Protein AF-A0A014MUA8-F1 (afdb_monomer_lite)

Secondary structure (DSSP, 8-state):
--PPPP-----TT-------HHHHHHHHHHHHHHTS---HHHHHHHHHH---THHHHHHHHHHHHHHT-HHHHHHHH--GGG--HHHHHHHHHHHHHHHHHHHHHHHHHHHHHHSTTTS--SS-TT------HHHHHHHHHHH-HHHHHHHHHHHS-TTTTTSS--SS----HHHHHHHHHHHHHHTT-TTS-HHHHHHHHHHHHTT--HHHHHHHHHTTSS--HHHHHHHHHHHHHHHHHHHHHHHTSTT---PPP-EEEEE--SS--TT-PPEEEEE---

pLDDT: mean 70.76, std 14.36, range [40.41, 93.25]

Radius of gyration: 33.87 Å; chains: 1; bounding box: 63×82×108 Å

Organism: NCBI:txid568076

Foldseek 3Di:
DDDDDDDDDPDPPDPPDDDDPVRVVVVVVCCCVPVVVHDPVNVVVCLVPDPDPVSVVVVVVVCCCCPVPPVNCCVVPHHPVPDDVVNVVVVVVVVVVVVVLVVLQVQLLVVLLVDPPQFADPPCLVDLDPDPLVVNLVVSCVRRVSVNVVVVVVQDDPVPVPDPPPPPDDPPSVVVVQVSLLSLVVVVPPGRARQQLSVLLVCVVVVNDQVVNCVCVVVSRHPHNVSNVVSVVSNVVVVVVVVVVVVPDPPDDDWDAWDWDWDDDPDDDPPDDIDIDTDGGD

Structure (mmCIF, N/CA/C/O backbone):
data_AF-A0A014MUA8-F1
#
_entry.id   AF-A0A014MUA8-F1
#
loop_
_atom_site.group_PDB
_atom_site.id
_atom_site.type_symbol
_atom_site.label_atom_id
_atom_site.label_alt_id
_atom_site.label_comp_id
_atom_site.label_asym_id
_atom_site.label_entity_id
_atom_site.label_seq_id
_atom_site.pdbx_PDB_ins_code
_atom_site.Cartn_x
_atom_site.Cartn_y
_atom_site.Cartn_z
_atom_site.occupancy
_atom_site.B_iso_or_equiv
_atom_site.auth_seq_id
_atom_site.auth_comp_id
_atom_site.auth_asym_id
_atom_site.auth_atom_id
_atom_site.pdbx_PDB_model_num
ATOM 1 N N . MET A 1 1 ? -29.552 63.618 20.384 1.00 41.53 1 MET A N 1
ATOM 2 C CA . MET A 1 1 ? -28.188 63.125 20.653 1.00 41.53 1 MET A CA 1
ATOM 3 C C . MET A 1 1 ? -28.063 62.959 22.156 1.00 41.53 1 MET A C 1
ATOM 5 O O . MET A 1 1 ? -27.977 63.964 22.844 1.00 41.53 1 MET A O 1
ATOM 9 N N . SER A 1 2 ? -28.146 61.723 22.646 1.00 40.41 2 SER A N 1
ATOM 10 C CA . SER A 1 2 ? -27.920 61.383 24.055 1.00 40.41 2 SER A CA 1
ATOM 11 C C . SER A 1 2 ? -26.807 60.348 24.099 1.00 40.41 2 SER A C 1
ATOM 13 O O . SER A 1 2 ? -26.886 59.333 23.409 1.00 40.41 2 SER A O 1
ATOM 15 N N . SER A 1 3 ? -25.749 60.667 24.834 1.00 41.03 3 SER A N 1
ATOM 16 C CA . SER A 1 3 ? -24.549 59.847 24.982 1.00 41.03 3 SER A CA 1
ATOM 17 C C . SER A 1 3 ? -24.860 58.511 25.677 1.00 41.03 3 SER A C 1
ATOM 19 O O . SER A 1 3 ? -25.731 58.484 26.549 1.00 41.03 3 SER A O 1
ATOM 21 N N . PRO A 1 4 ? -24.157 57.412 25.344 1.00 42.91 4 PRO A N 1
ATOM 22 C CA . PRO A 1 4 ? -24.234 56.167 26.107 1.00 42.91 4 PRO A CA 1
ATOM 23 C C . PRO A 1 4 ? -23.644 56.355 27.518 1.00 42.91 4 PRO A C 1
ATOM 25 O O . PRO A 1 4 ? -22.740 57.181 27.681 1.00 42.91 4 PRO A O 1
ATOM 28 N N . PRO A 1 5 ? -24.112 55.602 28.531 1.00 44.00 5 PRO A N 1
ATOM 29 C CA . PRO A 1 5 ? -23.546 55.664 29.873 1.00 44.00 5 PRO A CA 1
ATOM 30 C C . PRO A 1 5 ? -22.100 55.153 29.871 1.00 44.00 5 PRO A C 1
ATOM 32 O O . PRO A 1 5 ? -21.744 54.236 29.128 1.00 44.00 5 PRO A O 1
ATOM 35 N N . ALA A 1 6 ? -21.266 55.795 30.689 1.00 42.88 6 ALA A N 1
ATOM 36 C CA . ALA A 1 6 ? -19.864 55.454 30.869 1.00 42.88 6 ALA A CA 1
ATOM 37 C C . ALA A 1 6 ? -19.717 54.009 31.371 1.00 42.88 6 ALA A C 1
ATOM 39 O O . ALA A 1 6 ? -20.454 53.573 32.251 1.00 42.88 6 ALA A O 1
ATOM 40 N N . PHE A 1 7 ? -18.755 53.278 30.807 1.00 44.38 7 PHE A N 1
ATOM 41 C CA . PHE A 1 7 ? -18.303 52.011 31.367 1.00 44.38 7 PHE A CA 1
ATOM 42 C C . PHE A 1 7 ? -17.678 52.283 32.739 1.00 44.38 7 PHE A C 1
ATOM 44 O O . PHE A 1 7 ? -16.655 52.967 32.824 1.00 44.38 7 PHE A O 1
ATOM 51 N N . ASP A 1 8 ? -18.287 51.746 33.794 1.00 43.19 8 ASP A N 1
ATOM 52 C CA . ASP A 1 8 ? -17.668 51.656 35.113 1.00 43.19 8 ASP A CA 1
ATOM 53 C C . ASP A 1 8 ? -16.371 50.847 34.987 1.00 43.19 8 ASP A C 1
ATOM 55 O O . ASP A 1 8 ? -16.381 49.664 34.637 1.00 43.19 8 ASP A O 1
ATOM 59 N N . ASN A 1 9 ? -15.234 51.497 35.239 1.00 41.47 9 ASN A N 1
ATOM 60 C CA . ASN A 1 9 ? -13.949 50.822 35.375 1.00 41.47 9 ASN A CA 1
ATOM 61 C C . ASN A 1 9 ? -13.980 49.994 36.670 1.00 41.47 9 ASN A C 1
ATOM 63 O O . ASN A 1 9 ? -14.110 50.588 37.741 1.00 41.47 9 ASN A O 1
ATOM 67 N N . PRO A 1 10 ? -13.839 48.656 36.628 1.00 47.19 10 PRO A N 1
ATOM 68 C CA . PRO A 1 10 ? -13.757 47.880 37.854 1.00 47.19 10 PRO A CA 1
ATOM 69 C C . PRO A 1 10 ? -12.424 48.158 38.560 1.00 47.19 10 PRO A C 1
ATOM 71 O O . PRO A 1 10 ? -11.352 48.043 37.962 1.00 47.19 10 PRO A O 1
ATOM 74 N N . ASP A 1 11 ? -12.520 48.508 39.843 1.00 40.78 11 ASP A N 1
ATOM 75 C CA . ASP A 1 11 ? -11.417 48.703 40.784 1.00 40.78 11 ASP A CA 1
ATOM 76 C C . ASP A 1 11 ? -10.337 47.614 40.653 1.00 40.78 11 ASP A C 1
ATOM 78 O O . ASP A 1 11 ? -10.530 46.445 40.995 1.00 40.78 11 ASP A O 1
ATOM 82 N N . THR A 1 12 ? -9.148 48.004 40.197 1.00 47.25 12 THR A N 1
ATOM 83 C CA . THR A 1 12 ? -7.983 47.123 40.004 1.00 47.25 12 THR A CA 1
ATOM 84 C C . THR A 1 12 ? -7.211 46.808 41.297 1.00 47.25 12 THR A C 1
ATOM 86 O O . THR A 1 12 ? -6.044 46.422 41.239 1.00 47.25 12 THR A O 1
ATOM 89 N N . SER A 1 13 ? -7.812 46.971 42.479 1.00 46.81 13 SER A N 1
ATOM 90 C CA . SER A 1 13 ? -7.093 46.907 43.765 1.00 46.81 13 SER A CA 1
ATOM 91 C C . SER A 1 13 ? -7.208 45.582 44.533 1.00 46.81 13 SER A C 1
ATOM 93 O O . SER A 1 13 ? -6.581 45.438 45.581 1.00 46.81 13 SER A O 1
ATOM 95 N N . VAL A 1 14 ? -7.894 44.562 44.004 1.00 47.12 14 VAL A N 1
ATOM 96 C CA . VAL A 1 14 ? -7.912 43.220 44.614 1.00 47.12 14 VAL A CA 1
ATOM 97 C C . VAL A 1 14 ? -7.218 42.226 43.686 1.00 47.12 14 VAL A C 1
ATOM 99 O O . VAL A 1 14 ? -7.777 41.802 42.676 1.00 47.12 14 VAL A O 1
ATOM 102 N N . ARG A 1 15 ? -5.985 41.819 44.025 1.00 44.09 15 ARG A N 1
ATOM 103 C CA . ARG A 1 15 ? -5.358 40.633 43.416 1.00 44.09 15 ARG A CA 1
ATOM 104 C C . ARG A 1 15 ? -6.232 39.423 43.749 1.00 44.09 15 ARG A C 1
ATOM 106 O O . ARG A 1 15 ? -6.128 38.869 44.839 1.00 44.09 15 ARG A O 1
ATOM 113 N N . GLN A 1 16 ? -7.104 39.041 42.817 1.00 60.09 16 GLN A N 1
ATOM 114 C CA . GLN A 1 16 ? -7.860 37.795 42.902 1.00 60.09 16 GLN A CA 1
ATOM 115 C C . GLN A 1 16 ? -6.863 36.639 43.039 1.00 60.09 16 GLN A C 1
ATOM 117 O O . GLN A 1 16 ? -5.866 36.578 42.312 1.00 60.09 16 GLN A O 1
ATOM 122 N N . SER A 1 17 ? -7.110 35.743 43.995 1.00 61.66 17 SER A N 1
ATOM 123 C CA . SER A 1 17 ? -6.357 34.498 44.123 1.00 61.66 17 SER A CA 1
ATOM 124 C C . SER A 1 17 ? -6.392 33.740 42.794 1.00 61.66 17 SER A C 1
ATOM 126 O O . SER A 1 17 ? -7.354 33.826 42.026 1.00 61.66 17 SER A O 1
ATOM 128 N N . ALA A 1 18 ? -5.306 33.032 42.477 1.00 68.38 18 ALA A N 1
ATOM 129 C CA . ALA A 1 18 ? -5.232 32.260 41.246 1.00 68.38 18 ALA A CA 1
ATOM 130 C C . ALA A 1 18 ? -6.390 31.252 41.215 1.00 68.38 18 ALA A C 1
ATOM 132 O O . ALA A 1 18 ? -6.432 30.344 42.041 1.00 68.38 18 ALA A O 1
ATOM 133 N N . ARG A 1 19 ? -7.316 31.434 40.263 1.00 73.75 19 ARG A N 1
ATOM 134 C CA . ARG A 1 19 ? -8.499 30.576 40.109 1.00 73.75 19 ARG A CA 1
ATOM 135 C C . ARG A 1 19 ? -8.104 29.108 40.049 1.00 73.75 19 ARG A C 1
ATOM 137 O O . ARG A 1 19 ? -7.111 28.759 39.379 1.00 73.75 19 ARG A O 1
ATOM 144 N N . SER A 1 20 ? -8.891 28.268 40.712 1.00 79.81 20 SER A N 1
ATOM 145 C CA . SER A 1 20 ? -8.699 26.820 40.680 1.00 79.81 20 SER A CA 1
ATOM 146 C C . SER A 1 20 ? -8.880 26.289 39.249 1.00 79.81 20 SER A C 1
ATOM 148 O O . SER A 1 20 ? -9.410 26.973 38.366 1.00 79.81 20 SER A O 1
ATOM 150 N N . ASN A 1 21 ? -8.379 25.085 38.970 1.00 72.94 21 ASN A N 1
ATOM 151 C CA . ASN A 1 21 ? -8.553 24.489 37.642 1.00 72.94 21 ASN A CA 1
ATOM 152 C C . ASN A 1 21 ? -10.033 24.242 37.319 1.00 72.94 21 ASN A C 1
ATOM 154 O O . ASN A 1 21 ? -10.420 24.396 36.163 1.00 72.94 21 ASN A O 1
ATOM 158 N N . ASP A 1 22 ? -10.847 23.957 38.334 1.00 75.12 22 ASP A N 1
ATOM 159 C CA . ASP A 1 22 ? -12.282 23.715 38.187 1.00 75.12 22 ASP A CA 1
ATOM 160 C C . ASP A 1 22 ? -13.028 25.015 37.862 1.00 75.12 22 ASP A C 1
ATOM 162 O O . ASP A 1 22 ? -13.792 25.066 36.901 1.00 75.12 22 ASP A O 1
ATOM 166 N N . GLU A 1 23 ? -12.696 26.115 38.547 1.00 77.69 23 GLU A N 1
ATOM 167 C CA . GLU A 1 23 ? -13.250 27.449 38.260 1.00 77.69 23 GLU A CA 1
ATOM 168 C C . GLU A 1 23 ? -12.884 27.940 36.853 1.00 77.69 23 GLU A C 1
ATOM 170 O O . GLU A 1 23 ? -13.683 28.576 36.163 1.00 77.69 23 GLU A O 1
ATOM 175 N N . LYS A 1 24 ? -11.661 27.646 36.393 1.00 77.62 24 LYS A N 1
ATOM 176 C CA . LYS A 1 24 ? -11.236 27.953 35.019 1.00 77.62 24 LYS A CA 1
ATOM 177 C C . LYS A 1 24 ? -12.022 27.141 33.995 1.00 77.62 24 LYS A C 1
ATOM 179 O O . LYS A 1 24 ? -12.333 27.664 32.924 1.00 77.62 24 LYS A O 1
ATOM 184 N N . LEU A 1 25 ? -12.312 25.879 34.305 1.00 76.62 25 LEU A N 1
ATOM 185 C CA . LEU A 1 25 ? -13.028 24.979 33.412 1.00 76.62 25 LEU A CA 1
ATOM 186 C C . LEU A 1 25 ? -14.505 25.365 33.311 1.00 76.62 25 LEU A C 1
ATOM 188 O O . LEU A 1 25 ? -15.022 25.444 32.199 1.00 76.62 25 LEU A O 1
ATOM 192 N N . GLU A 1 26 ? -15.152 25.706 34.426 1.00 79.69 26 GLU A N 1
ATOM 193 C CA . GLU A 1 26 ? -16.512 26.256 34.422 1.00 79.69 26 GLU A CA 1
ATOM 194 C C . GLU A 1 26 ? -16.599 27.553 33.620 1.00 79.69 26 GLU A C 1
ATOM 196 O O . GLU A 1 26 ? -17.493 27.700 32.787 1.00 79.69 26 GLU A O 1
ATOM 201 N N . LEU A 1 27 ? -15.638 28.466 33.797 1.00 79.50 27 LEU A N 1
ATOM 202 C CA . LEU A 1 27 ? -15.607 29.713 33.037 1.00 79.50 27 LEU A CA 1
ATOM 203 C C . LEU A 1 27 ? -15.438 29.453 31.533 1.00 79.50 27 LEU A C 1
ATOM 205 O O . LEU A 1 27 ? -16.108 30.083 30.719 1.00 79.50 27 LEU A O 1
ATOM 209 N N . ALA A 1 28 ? -14.574 28.505 31.157 1.00 74.62 28 ALA A N 1
ATOM 210 C CA . ALA A 1 28 ? -14.374 28.118 29.764 1.00 74.62 28 ALA A CA 1
ATOM 211 C C . ALA A 1 28 ? -15.629 27.465 29.166 1.00 74.62 28 ALA A C 1
ATOM 213 O O . ALA A 1 28 ? -15.988 27.761 28.029 1.00 74.62 28 ALA A O 1
ATOM 214 N N . VAL A 1 29 ? -16.316 26.604 29.922 1.00 73.62 29 VAL A N 1
ATOM 215 C CA . VAL A 1 29 ? -17.577 25.974 29.499 1.00 73.62 29 VAL A CA 1
ATOM 216 C C . VAL A 1 29 ? -18.688 27.010 29.354 1.00 73.62 29 VAL A C 1
ATOM 218 O O . VAL A 1 29 ? -19.430 26.960 28.371 1.00 73.62 29 VAL A O 1
ATOM 221 N N . LYS A 1 30 ? -18.769 27.971 30.279 1.00 79.06 30 LYS A N 1
ATOM 222 C CA . LYS A 1 30 ? -19.711 29.090 30.213 1.00 79.06 30 LYS A CA 1
ATOM 223 C C . LYS A 1 30 ? -19.465 29.941 28.966 1.00 79.06 30 LYS A C 1
ATOM 225 O O . LYS A 1 30 ? -20.384 30.135 28.181 1.00 79.06 30 LYS A O 1
ATOM 230 N N . TYR A 1 31 ? -18.214 30.326 28.718 1.00 77.31 31 TYR A N 1
ATOM 231 C CA . TYR A 1 31 ? -17.823 31.104 27.538 1.00 77.31 31 TYR A CA 1
ATOM 232 C C . TYR A 1 31 ? -18.092 30.352 26.223 1.00 77.31 31 TYR A C 1
ATOM 234 O O . TYR A 1 31 ? -18.580 30.921 25.249 1.00 77.31 31 TYR A O 1
ATOM 242 N N . MET A 1 32 ? -17.824 29.040 26.195 1.00 71.50 32 MET A N 1
ATOM 243 C CA . MET A 1 32 ? -18.127 28.200 25.032 1.00 71.50 32 MET A CA 1
ATOM 244 C C . MET A 1 32 ? -19.631 28.139 24.740 1.00 71.50 32 MET A C 1
ATOM 246 O O . MET A 1 32 ? -20.008 28.205 23.573 1.00 71.50 32 MET A O 1
ATOM 250 N N . ARG A 1 33 ? -20.487 28.034 25.764 1.00 71.75 33 ARG A N 1
ATOM 251 C CA . ARG A 1 33 ? -21.945 27.924 25.580 1.00 71.75 33 ARG A CA 1
ATOM 252 C C . ARG A 1 33 ? -22.637 29.255 25.311 1.00 71.75 33 ARG A C 1
ATOM 254 O O . ARG A 1 33 ? -23.501 29.292 24.443 1.00 71.75 33 ARG A O 1
ATOM 261 N N . GLU A 1 34 ? -22.306 30.291 26.074 1.00 75.62 34 GLU A N 1
ATOM 262 C CA . GLU A 1 34 ? -23.050 31.557 26.083 1.00 75.62 34 GLU A CA 1
ATOM 263 C C . GLU A 1 34 ? -22.539 32.537 25.021 1.00 75.62 34 GLU A C 1
ATOM 265 O O . GLU A 1 34 ? -23.343 33.105 24.288 1.00 75.62 34 GLU A O 1
ATOM 270 N N . ASP A 1 35 ? -21.217 32.684 24.882 1.00 69.69 35 ASP A N 1
ATOM 271 C CA . ASP A 1 35 ? -20.633 33.710 24.005 1.00 69.69 35 ASP A CA 1
ATOM 272 C C . ASP A 1 35 ? -20.307 33.181 22.602 1.00 69.69 35 ASP A C 1
ATOM 274 O O . ASP A 1 35 ? -20.424 33.902 21.610 1.00 69.69 35 ASP A O 1
ATOM 278 N N . LEU A 1 36 ? -19.898 31.912 22.495 1.00 68.44 36 LEU A N 1
ATOM 279 C CA . LEU A 1 36 ? -19.457 31.310 21.229 1.00 68.44 36 LEU A CA 1
ATOM 280 C C . LEU A 1 36 ? -20.489 30.376 20.585 1.00 68.44 36 LEU A C 1
ATOM 282 O O . LEU A 1 36 ? -20.241 29.898 19.477 1.00 68.44 36 LEU A O 1
ATOM 286 N N . TYR A 1 37 ? -21.610 30.087 21.262 1.00 72.75 37 TYR A N 1
ATOM 287 C CA . TYR A 1 37 ? -22.607 29.082 20.847 1.00 72.75 37 TYR A CA 1
ATOM 288 C C . TYR A 1 37 ? -21.966 27.758 20.390 1.00 72.75 37 TYR A C 1
ATOM 290 O O . TYR A 1 37 ? -22.431 27.083 19.471 1.00 72.75 37 TYR A O 1
ATOM 298 N N . PHE A 1 38 ? -20.848 27.401 21.015 1.00 67.38 38 PHE A N 1
ATOM 299 C CA . PHE A 1 38 ? -19.982 26.319 20.592 1.00 67.38 38 PHE A CA 1
ATOM 300 C C . PHE A 1 38 ? -20.385 25.041 21.322 1.00 67.38 38 PHE A C 1
ATOM 302 O O . PHE A 1 38 ? -20.226 24.919 22.542 1.00 67.38 38 PHE A O 1
ATOM 309 N N . SER A 1 39 ? -20.947 24.080 20.586 1.00 72.44 39 SER A N 1
ATOM 310 C CA . SER A 1 39 ? -21.444 22.849 21.196 1.00 72.44 39 SER A CA 1
ATOM 311 C C . SER A 1 39 ? -20.303 21.909 21.601 1.00 72.44 39 SER A C 1
ATOM 313 O O . SER A 1 39 ? -19.198 21.940 21.056 1.00 72.44 39 SER A O 1
ATOM 315 N N . ILE A 1 40 ? -20.588 20.988 22.527 1.00 68.25 40 ILE A N 1
ATOM 316 C CA . ILE A 1 40 ? -19.661 19.897 22.874 1.00 68.25 40 ILE A CA 1
ATOM 317 C C . ILE A 1 40 ? -19.347 19.043 21.630 1.00 68.25 40 ILE A C 1
ATOM 319 O O . ILE A 1 40 ? -18.220 18.579 21.464 1.00 68.25 40 ILE A O 1
ATOM 323 N N . GLY A 1 41 ? -20.315 18.877 20.722 1.00 65.12 41 GLY A N 1
ATOM 324 C CA . GLY A 1 41 ? -20.112 18.189 19.447 1.00 65.12 41 GLY A CA 1
ATOM 325 C C . GLY A 1 41 ? -19.121 18.919 18.538 1.00 65.12 41 GLY A C 1
ATOM 326 O O . GLY A 1 41 ? -18.243 18.283 17.951 1.00 65.12 41 GLY A O 1
ATOM 327 N N . ASP A 1 42 ? -19.195 20.248 18.483 1.00 69.06 42 ASP A N 1
ATOM 328 C CA . ASP A 1 42 ? -18.256 21.080 17.725 1.00 69.06 42 ASP A CA 1
ATOM 329 C C . ASP A 1 42 ? -16.868 21.086 18.363 1.00 69.06 42 ASP A C 1
ATOM 331 O O . ASP A 1 42 ? -15.864 21.043 17.650 1.00 69.06 42 ASP A O 1
ATOM 335 N N . PHE A 1 43 ? -16.791 21.014 19.694 1.00 69.31 43 PHE A N 1
ATOM 336 C CA . PHE A 1 43 ? -15.534 20.819 20.411 1.00 69.31 43 PHE A CA 1
ATOM 337 C C . PHE A 1 43 ? -14.880 19.480 20.071 1.00 69.31 43 PHE A C 1
ATOM 339 O O . PHE A 1 43 ? -13.700 19.446 19.722 1.00 69.31 43 PHE A O 1
ATOM 346 N N . ILE A 1 44 ? -15.633 18.378 20.097 1.00 66.94 44 ILE A N 1
ATOM 347 C CA . ILE A 1 44 ? -15.116 17.049 19.733 1.00 66.94 44 ILE A CA 1
ATOM 348 C C . ILE A 1 44 ? -14.706 17.019 18.254 1.00 66.94 44 ILE A C 1
ATOM 350 O O . ILE A 1 44 ? -13.655 16.467 17.904 1.00 66.94 44 ILE A O 1
ATOM 354 N N . ARG A 1 45 ? -15.483 17.659 17.374 1.00 68.06 45 ARG A N 1
ATOM 355 C CA . ARG A 1 45 ? -15.157 17.800 15.948 1.00 68.06 45 ARG A CA 1
ATOM 356 C C . ARG A 1 45 ? -13.881 18.619 15.744 1.00 68.06 45 ARG A C 1
ATOM 358 O O . ARG A 1 45 ? -13.014 18.215 14.972 1.00 68.06 45 ARG A O 1
ATOM 365 N N . ALA A 1 46 ? -13.710 19.725 16.459 1.00 68.00 46 ALA A N 1
ATOM 366 C CA . ALA A 1 46 ? -12.502 20.544 16.400 1.00 68.00 46 ALA A CA 1
ATOM 367 C C . ALA A 1 46 ? -11.283 19.800 16.973 1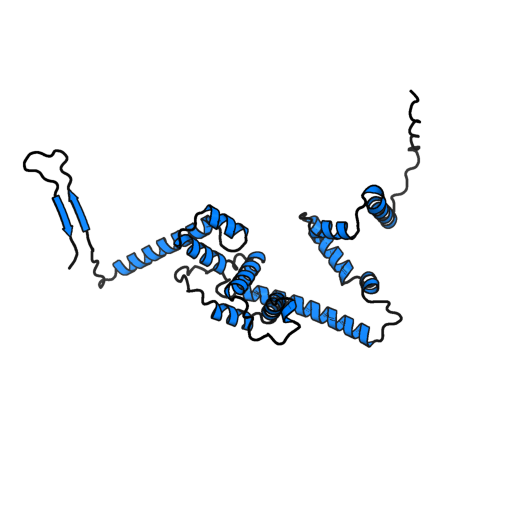.00 68.00 46 ALA A C 1
ATOM 369 O O . ALA A 1 46 ? -10.205 19.815 16.377 1.00 68.00 46 ALA A O 1
ATOM 370 N N . LEU A 1 47 ? -11.452 19.074 18.082 1.00 67.00 47 LEU A N 1
ATOM 371 C CA . LEU A 1 47 ? -10.396 18.270 18.701 1.00 67.00 47 LEU A CA 1
ATOM 372 C C . LEU A 1 47 ? -9.910 17.159 17.757 1.00 67.00 47 LEU A C 1
ATOM 374 O O . LEU A 1 47 ? -8.702 16.955 17.612 1.00 67.00 47 LEU A O 1
ATOM 378 N N . SER A 1 48 ? -10.841 16.470 17.092 1.00 59.94 48 SER A N 1
ATOM 379 C CA . SER A 1 48 ? -10.547 15.361 16.174 1.00 59.94 48 SER A CA 1
ATOM 380 C C . SER A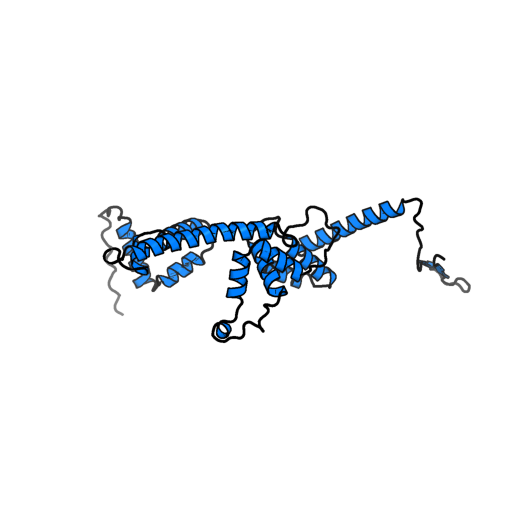 1 48 ? -9.960 15.815 14.834 1.00 59.94 48 SER A C 1
ATOM 382 O O . SER A 1 48 ? -9.121 15.108 14.274 1.00 59.94 48 SER A O 1
ATOM 384 N N . THR A 1 49 ? -10.328 17.003 14.346 1.00 66.44 49 THR A N 1
ATOM 385 C CA . THR A 1 49 ? -9.842 17.556 13.065 1.00 66.44 49 THR A CA 1
ATOM 386 C C . THR A 1 49 ? -8.595 18.440 13.192 1.00 66.44 49 THR A C 1
ATOM 388 O O . THR A 1 49 ? -7.928 18.714 12.189 1.00 66.44 49 THR A O 1
ATOM 391 N N . SER A 1 50 ? -8.223 18.858 14.408 1.00 63.88 50 SER A N 1
ATOM 392 C CA . SER A 1 50 ? -7.048 19.710 14.631 1.00 63.88 50 SER A CA 1
ATOM 393 C C . SER A 1 50 ? -5.719 18.989 14.335 1.00 63.88 50 SER A C 1
ATOM 395 O O . SER A 1 50 ? -5.429 17.901 14.834 1.00 63.88 50 SER A O 1
ATOM 397 N N . LYS A 1 51 ? -4.865 19.618 13.515 1.00 57.00 51 LYS A N 1
ATOM 398 C CA . LYS A 1 51 ? -3.597 19.038 13.017 1.00 57.00 51 LYS A CA 1
ATOM 399 C C . LYS A 1 51 ? -2.357 19.347 13.875 1.00 57.00 51 LYS A C 1
ATOM 401 O O . LYS A 1 51 ? -1.251 18.965 13.510 1.00 57.00 51 LYS A O 1
ATOM 406 N N . CYS A 1 52 ? -2.496 20.046 15.003 1.00 55.91 52 CYS A N 1
ATOM 407 C CA . CYS A 1 52 ? -1.347 20.505 15.800 1.00 55.91 52 CYS A CA 1
ATOM 408 C C . CYS A 1 52 ? -0.708 19.359 16.617 1.00 55.91 52 CYS A C 1
ATOM 410 O O . CYS A 1 52 ? -1.429 18.545 17.178 1.00 55.91 52 CYS A O 1
ATOM 412 N N . ALA A 1 53 ? 0.620 19.298 16.774 1.00 53.91 53 ALA A N 1
ATOM 413 C CA . ALA A 1 53 ? 1.307 18.223 17.516 1.00 53.91 53 ALA A CA 1
ATOM 414 C C . ALA A 1 53 ? 0.855 18.089 18.992 1.00 53.91 53 ALA A C 1
ATOM 416 O O . ALA A 1 53 ? 0.727 16.983 19.517 1.00 53.91 53 ALA A O 1
ATOM 417 N N . ALA A 1 54 ? 0.497 19.204 19.642 1.00 58.03 54 ALA A N 1
ATOM 418 C CA . ALA A 1 54 ? -0.069 19.213 20.995 1.00 58.03 54 ALA A CA 1
ATOM 419 C C . ALA A 1 54 ? -1.500 18.631 21.075 1.00 58.03 54 ALA A C 1
ATOM 421 O O . ALA A 1 54 ? -1.989 18.354 22.172 1.00 58.03 54 ALA A O 1
ATOM 422 N N . SER A 1 55 ? -2.170 18.428 19.933 1.00 59.12 55 SER A N 1
ATOM 423 C CA . SER A 1 55 ? -3.464 17.736 19.846 1.00 59.12 55 SER A CA 1
ATOM 424 C C . SER A 1 55 ? -3.328 16.224 20.005 1.00 59.12 55 SER A C 1
ATOM 426 O O . SER A 1 55 ? -4.299 15.583 20.377 1.00 59.12 55 SER A O 1
ATOM 428 N N . GLY A 1 56 ? -2.154 15.633 19.745 1.00 62.00 56 GLY A N 1
ATOM 429 C CA . GLY A 1 56 ? -1.956 14.183 19.857 1.00 62.00 56 GLY A CA 1
ATOM 430 C C . GLY A 1 56 ? -2.063 13.708 21.305 1.00 62.00 56 GLY A C 1
ATOM 431 O O . GLY A 1 56 ? -2.841 12.808 21.606 1.00 62.00 56 GLY A O 1
ATOM 432 N N . LYS A 1 57 ? -1.366 14.396 22.221 1.00 66.25 57 LYS A N 1
ATOM 433 C CA . LYS A 1 57 ? -1.477 14.150 23.669 1.00 66.25 57 LYS A CA 1
ATOM 434 C C . LYS A 1 57 ? -2.888 14.426 24.188 1.00 66.25 57 LYS A C 1
ATOM 436 O O . LYS A 1 57 ? -3.392 13.653 24.988 1.00 66.25 57 LYS A O 1
ATOM 441 N N . ARG A 1 58 ? -3.546 15.484 23.698 1.00 65.44 58 ARG A N 1
ATOM 442 C CA . ARG A 1 58 ? -4.929 15.825 24.074 1.00 65.44 58 ARG A CA 1
ATOM 443 C C . ARG A 1 58 ? -5.956 14.820 23.547 1.00 65.44 58 ARG A C 1
ATOM 445 O O . ARG A 1 58 ? -6.879 14.487 24.272 1.00 65.44 58 ARG A O 1
ATOM 452 N N . ARG A 1 59 ? -5.777 14.290 22.334 1.00 66.38 59 ARG A N 1
ATOM 453 C CA . ARG A 1 59 ? -6.607 13.213 21.771 1.00 66.38 59 ARG A CA 1
ATOM 454 C C . ARG A 1 59 ? -6.415 11.898 22.517 1.00 66.38 59 ARG A C 1
ATOM 456 O O . ARG A 1 59 ? -7.401 11.223 22.764 1.00 66.38 59 ARG A O 1
ATOM 463 N N . ALA A 1 60 ? -5.183 11.567 22.903 1.00 66.38 60 ALA A N 1
ATOM 464 C CA . ALA A 1 60 ? -4.903 10.398 23.733 1.00 66.38 60 ALA A CA 1
ATOM 465 C C . ALA A 1 60 ? -5.489 10.554 25.146 1.00 66.38 60 ALA A C 1
ATOM 467 O O . ALA A 1 60 ? -6.163 9.657 25.628 1.00 66.38 60 ALA A O 1
ATOM 468 N N . ALA A 1 61 ? -5.319 11.718 25.778 1.00 68.75 61 ALA A N 1
ATOM 469 C CA . ALA A 1 61 ? -5.928 12.007 27.075 1.00 68.75 61 ALA A CA 1
ATOM 470 C C . ALA A 1 61 ? -7.462 11.971 27.005 1.00 68.75 61 ALA A C 1
ATOM 472 O O . ALA A 1 61 ? -8.095 11.409 27.888 1.00 68.75 61 ALA A O 1
ATOM 473 N N . PHE A 1 62 ? -8.058 12.505 25.933 1.00 67.75 62 PHE A N 1
ATOM 474 C CA . PHE A 1 62 ? -9.498 12.422 25.702 1.00 67.75 62 PHE A CA 1
ATOM 475 C C . PHE A 1 62 ? -9.958 10.990 25.424 1.00 67.75 62 PHE A C 1
ATOM 477 O O . PHE A 1 62 ? -10.985 10.599 25.953 1.00 67.75 62 PHE A O 1
ATOM 484 N N . SER A 1 63 ? -9.229 10.187 24.637 1.00 65.25 63 SER A N 1
ATOM 485 C CA . SER A 1 63 ? -9.615 8.786 24.423 1.00 65.25 63 SER A CA 1
ATOM 486 C C . SER A 1 63 ? -9.514 7.986 25.712 1.00 65.25 63 SER A C 1
ATOM 488 O O . SER A 1 63 ? -10.411 7.210 26.005 1.00 65.25 63 SER A O 1
ATOM 490 N N . ASN A 1 64 ? -8.468 8.209 26.505 1.00 66.94 64 ASN A N 1
ATOM 491 C CA . ASN A 1 64 ? -8.328 7.554 27.798 1.00 66.94 64 ASN A CA 1
ATOM 492 C C . ASN A 1 64 ? -9.447 8.009 28.744 1.00 66.94 64 ASN A C 1
ATOM 494 O O . ASN A 1 64 ? -10.103 7.183 29.356 1.00 66.94 64 ASN A O 1
ATOM 498 N N . ALA A 1 65 ? -9.780 9.299 28.788 1.00 67.12 65 ALA A N 1
ATOM 499 C CA . ALA A 1 65 ? -10.915 9.767 29.580 1.00 67.12 65 ALA A CA 1
ATOM 500 C C . ALA A 1 65 ? -12.267 9.224 29.066 1.00 67.12 65 ALA A C 1
ATOM 502 O O . ALA A 1 65 ? -13.128 8.850 29.846 1.00 67.12 65 ALA A O 1
ATOM 503 N N . ALA A 1 66 ? -12.476 9.133 27.755 1.00 64.75 66 ALA A N 1
ATOM 504 C CA . ALA A 1 66 ? -13.744 8.677 27.188 1.00 64.75 66 ALA A CA 1
ATOM 505 C C . ALA A 1 66 ? -13.951 7.159 27.314 1.00 64.75 66 ALA A C 1
ATOM 507 O O . ALA A 1 66 ? -15.079 6.711 27.515 1.00 64.75 66 ALA A O 1
ATOM 508 N N . TYR A 1 67 ? -12.877 6.378 27.173 1.00 60.62 67 TYR A N 1
ATOM 509 C CA . TYR A 1 67 ? -12.937 4.916 27.086 1.00 60.62 67 TYR A CA 1
ATOM 510 C C . TYR A 1 67 ? -12.367 4.187 28.304 1.00 60.62 67 TYR A C 1
ATOM 512 O O . TYR A 1 67 ? -12.613 2.991 28.439 1.00 60.62 67 TYR A O 1
ATOM 520 N N . GLU A 1 68 ? -11.627 4.868 29.180 1.00 60.72 68 GLU A N 1
ATOM 521 C CA . GLU A 1 68 ? -10.998 4.276 30.369 1.00 60.72 68 GLU A CA 1
ATOM 522 C C . GLU A 1 68 ? -11.479 4.931 31.678 1.00 60.72 68 GLU A C 1
ATOM 524 O O . GLU A 1 68 ? -11.441 4.263 32.712 1.00 60.72 68 GLU A O 1
ATOM 529 N N . ASP A 1 69 ? -11.988 6.178 31.667 1.00 64.25 69 ASP A N 1
ATOM 530 C CA . ASP A 1 69 ? -12.499 6.826 32.887 1.00 64.25 69 ASP A CA 1
ATOM 531 C C . ASP A 1 69 ? -13.773 6.121 33.386 1.00 64.25 69 ASP A C 1
ATOM 533 O O . ASP A 1 69 ? -14.804 6.094 32.691 1.00 64.25 69 ASP A O 1
ATOM 537 N N . PRO A 1 70 ? -13.749 5.567 34.612 1.00 55.47 70 PRO A N 1
ATOM 538 C CA . PRO A 1 70 ? -14.894 4.888 35.190 1.00 55.47 70 PRO A CA 1
ATOM 539 C C . PRO A 1 70 ? -16.155 5.753 35.249 1.00 55.47 70 PRO A C 1
ATOM 541 O O . PRO A 1 70 ? -17.241 5.192 35.104 1.00 55.47 70 PRO A O 1
ATOM 544 N N . ALA A 1 71 ? -16.035 7.071 35.448 1.00 61.78 71 ALA A N 1
ATOM 545 C CA . ALA A 1 71 ? -17.158 7.998 35.590 1.00 61.78 71 ALA A CA 1
ATOM 546 C C . ALA A 1 71 ? -17.818 8.340 34.245 1.00 61.78 71 ALA A C 1
ATOM 548 O O . ALA A 1 71 ? -19.042 8.418 34.164 1.00 61.78 71 ALA A O 1
ATOM 549 N N . VAL A 1 72 ? -17.040 8.471 33.167 1.00 60.81 72 VAL A N 1
ATOM 550 C CA . VAL A 1 72 ? -17.584 8.723 31.818 1.00 60.81 72 VAL A CA 1
ATOM 551 C C . VAL A 1 72 ? -18.282 7.477 31.283 1.00 60.81 72 VAL A C 1
ATOM 553 O O . VAL A 1 72 ? -19.407 7.541 30.785 1.00 60.81 72 VAL A O 1
ATOM 556 N N . LEU A 1 73 ? -17.664 6.312 31.471 1.00 53.69 73 LEU A N 1
ATOM 557 C CA . LEU A 1 73 ? -18.270 5.03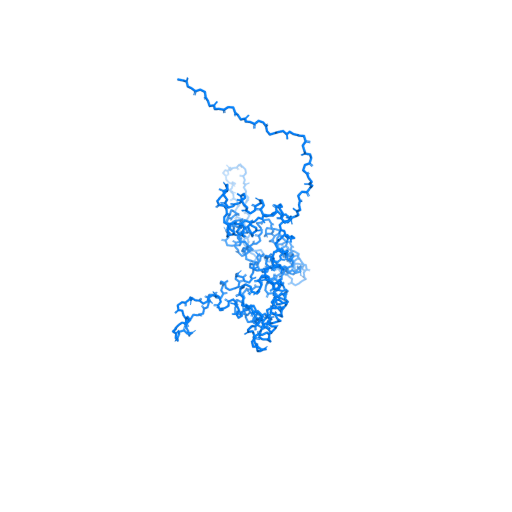2 31.109 1.00 53.69 73 LEU A CA 1
ATOM 558 C C . LEU A 1 73 ? -19.537 4.737 31.927 1.00 53.69 73 LEU A C 1
ATOM 560 O O . LEU A 1 73 ? -20.445 4.087 31.418 1.00 53.69 73 LEU A O 1
ATOM 564 N N . LYS A 1 74 ? -19.621 5.224 33.173 1.00 56.84 74 LYS A N 1
ATOM 565 C CA . LYS A 1 74 ? -20.813 5.130 34.036 1.00 56.84 74 LYS A CA 1
ATOM 566 C C . LYS A 1 74 ? -22.020 5.872 33.442 1.00 56.84 74 LYS A C 1
ATOM 568 O O . LYS A 1 74 ? -23.139 5.391 33.554 1.00 56.84 74 LYS A O 1
ATOM 573 N N . ILE A 1 75 ? -21.791 6.996 32.756 1.00 59.81 75 ILE A N 1
ATOM 574 C CA . ILE A 1 75 ? -22.846 7.792 32.102 1.00 59.81 75 ILE A CA 1
ATOM 575 C C . ILE A 1 75 ? -23.361 7.102 30.830 1.00 59.81 75 ILE A C 1
ATOM 577 O O . ILE A 1 75 ? -24.563 7.090 30.584 1.00 59.81 75 ILE A O 1
ATOM 581 N N . TYR A 1 76 ? -22.471 6.504 30.032 1.00 53.50 76 TYR A N 1
ATOM 582 C CA . TYR A 1 76 ? -22.855 5.847 28.774 1.00 53.50 76 TYR A CA 1
ATOM 583 C C . TYR A 1 76 ? -23.357 4.407 28.944 1.00 53.50 76 TYR A C 1
ATOM 585 O O . TYR A 1 76 ? -24.081 3.920 28.080 1.00 53.50 76 TYR A O 1
ATOM 593 N N . MET A 1 77 ? -22.962 3.715 30.019 1.00 54.12 77 MET A N 1
ATOM 594 C CA . MET A 1 77 ? -23.258 2.288 30.225 1.00 54.12 77 MET A CA 1
ATOM 595 C C . MET A 1 77 ? -24.109 1.983 31.470 1.00 54.12 77 MET A C 1
ATOM 597 O O . MET A 1 77 ? -24.413 0.816 31.700 1.00 54.12 77 MET A O 1
ATOM 601 N N . GLY A 1 78 ? -24.518 2.992 32.247 1.00 51.62 78 GLY A N 1
ATOM 602 C CA . GLY A 1 78 ? -25.391 2.831 33.416 1.00 51.62 78 GLY A CA 1
ATOM 603 C C . GLY A 1 78 ? -24.662 2.658 34.758 1.00 51.62 78 GLY A C 1
ATOM 604 O O . GLY A 1 78 ? -23.459 2.391 34.827 1.00 51.62 78 GLY A O 1
ATOM 605 N N . ASP A 1 79 ? -25.416 2.868 35.841 1.00 50.69 79 ASP A N 1
ATOM 606 C CA . ASP A 1 79 ? -24.932 3.037 37.215 1.00 50.69 79 ASP A CA 1
ATOM 607 C C . ASP A 1 79 ? -24.544 1.709 37.895 1.00 50.69 79 ASP A C 1
ATOM 609 O O . ASP A 1 79 ? -25.326 0.766 37.864 1.00 50.69 79 ASP A O 1
ATOM 613 N N . LYS A 1 80 ? -23.371 1.654 38.556 1.00 50.25 80 LYS A N 1
ATOM 614 C CA . LYS A 1 80 ? -22.775 0.458 39.205 1.00 50.25 80 LYS A CA 1
ATOM 615 C C . LYS A 1 80 ? -23.651 -0.179 40.291 1.00 50.25 80 LYS A C 1
ATOM 617 O O . LYS A 1 80 ? -23.439 -1.342 40.613 1.00 50.25 80 LYS A O 1
ATOM 622 N N . GLU A 1 81 ? -24.585 0.567 40.868 1.00 51.31 81 GLU A N 1
ATOM 623 C CA . GLU A 1 81 ? -25.366 0.121 42.031 1.00 51.31 81 GLU A CA 1
ATOM 624 C C . GLU A 1 81 ? -26.526 -0.822 41.667 1.00 51.31 81 GLU A C 1
ATOM 626 O O . GLU A 1 81 ? -27.086 -1.468 42.547 1.00 51.31 81 GLU A O 1
ATOM 631 N N . LEU A 1 82 ? -26.837 -0.972 40.373 1.00 50.41 82 LEU A N 1
ATOM 632 C CA . LEU A 1 82 ? -27.862 -1.891 39.852 1.00 50.41 82 LEU A CA 1
ATOM 633 C C . LEU A 1 82 ? -27.302 -2.891 38.820 1.00 50.41 82 LEU A C 1
ATOM 635 O O . LEU A 1 82 ? -28.058 -3.495 38.058 1.00 50.41 82 LEU A O 1
ATOM 639 N N . VAL A 1 83 ? -25.977 -3.060 38.763 1.00 48.22 83 VAL A N 1
ATOM 640 C CA . VAL A 1 83 ? -25.313 -3.926 37.777 1.00 48.22 83 VAL A CA 1
ATOM 641 C C . VAL A 1 83 ? -25.185 -5.333 38.346 1.00 48.22 83 VAL A C 1
ATOM 643 O O . VAL A 1 83 ? -24.306 -5.611 39.158 1.00 48.22 83 VAL A O 1
ATOM 646 N N . ASP A 1 84 ? -26.058 -6.221 37.880 1.00 58.62 84 ASP A N 1
ATOM 647 C CA . ASP A 1 84 ? -25.938 -7.677 37.997 1.00 58.62 84 ASP A CA 1
ATOM 648 C C . ASP A 1 84 ? -24.489 -8.099 37.655 1.00 58.62 84 ASP A C 1
ATOM 650 O O . ASP A 1 84 ? -23.943 -7.630 36.650 1.00 58.62 84 ASP A O 1
ATOM 654 N N . GLU A 1 85 ? -23.826 -8.950 38.454 1.00 56.00 85 GLU A N 1
ATOM 655 C CA . GLU A 1 85 ? -22.393 -9.314 38.293 1.00 56.00 85 GLU A CA 1
ATOM 656 C C . GLU A 1 85 ? -22.036 -9.720 36.847 1.00 56.00 85 GLU A C 1
ATOM 658 O O . GLU A 1 85 ? -20.925 -9.498 36.352 1.00 56.00 85 GLU A O 1
ATOM 663 N N . ARG A 1 86 ? -23.030 -10.246 36.127 1.00 52.97 86 ARG A N 1
ATOM 664 C CA . ARG A 1 86 ? -22.990 -10.594 34.704 1.00 52.97 86 ARG A CA 1
ATOM 665 C C . ARG A 1 86 ? -22.658 -9.419 33.783 1.00 52.97 86 ARG A C 1
ATOM 667 O O . ARG A 1 86 ? -21.899 -9.601 32.833 1.00 52.97 86 ARG A O 1
ATOM 674 N N . GLN A 1 87 ? -23.181 -8.224 34.036 1.00 52.06 87 GLN A N 1
ATOM 675 C CA . GLN A 1 87 ? -22.932 -7.036 33.212 1.00 52.06 87 GLN A CA 1
ATOM 676 C C . GLN A 1 87 ? -21.528 -6.457 33.452 1.00 52.06 87 GLN A C 1
ATOM 678 O O . GLN A 1 87 ? -20.856 -6.055 32.499 1.00 52.06 87 GLN A O 1
ATOM 683 N N . ALA A 1 88 ? -21.029 -6.485 34.693 1.00 54.06 88 ALA A N 1
ATOM 684 C CA . ALA A 1 88 ? -19.644 -6.116 35.001 1.00 54.06 88 ALA A CA 1
ATOM 685 C C . ALA A 1 88 ? -18.643 -7.101 34.368 1.00 54.06 88 ALA A C 1
ATOM 687 O O . ALA A 1 88 ? -17.628 -6.690 33.792 1.00 54.06 88 ALA A O 1
ATOM 688 N N . HIS A 1 89 ? -18.965 -8.397 34.391 1.00 57.12 89 HIS A N 1
ATOM 689 C CA . HIS A 1 89 ? -18.189 -9.428 33.710 1.00 57.12 89 HIS A CA 1
ATOM 690 C C . HIS A 1 89 ? -18.205 -9.245 32.183 1.00 57.12 89 HIS A C 1
ATOM 692 O O . HIS A 1 89 ? -17.138 -9.208 31.564 1.00 57.12 89 HIS A O 1
ATOM 698 N N . ALA A 1 90 ? -19.381 -9.019 31.586 1.00 53.97 90 ALA A N 1
ATOM 699 C CA . ALA A 1 90 ? -19.538 -8.741 30.157 1.00 53.97 90 ALA A CA 1
ATOM 700 C C . ALA A 1 90 ? -18.759 -7.490 29.717 1.00 53.97 90 ALA A C 1
ATOM 702 O O . ALA A 1 90 ? -18.126 -7.496 28.662 1.00 53.97 90 ALA A O 1
ATOM 703 N N . ARG A 1 91 ? -18.727 -6.445 30.555 1.00 57.38 91 ARG A N 1
ATOM 704 C CA . ARG A 1 91 ? -17.931 -5.228 30.333 1.00 57.38 91 ARG A CA 1
ATOM 705 C C . ARG A 1 91 ? -16.432 -5.516 30.306 1.00 57.38 91 ARG A C 1
ATOM 707 O O . ARG A 1 91 ? -15.744 -5.067 29.391 1.00 57.38 91 ARG A O 1
ATOM 714 N N . SER A 1 92 ? -15.923 -6.271 31.280 1.00 61.06 92 SER A N 1
ATOM 715 C CA . SER A 1 92 ? -14.503 -6.646 31.311 1.00 61.06 92 SER A CA 1
ATOM 716 C C . SER A 1 92 ? -14.110 -7.499 30.100 1.00 61.06 92 SER A C 1
ATOM 718 O O . SER A 1 92 ? -13.046 -7.302 29.514 1.00 61.06 92 SER A O 1
ATOM 720 N N . LEU A 1 93 ? -15.010 -8.389 29.672 1.00 61.91 93 LEU A N 1
ATOM 721 C CA . LEU A 1 93 ? -14.833 -9.221 28.490 1.00 61.91 93 LEU A CA 1
ATOM 722 C C . LEU A 1 93 ? -14.807 -8.368 27.223 1.00 61.91 93 LEU A C 1
ATOM 724 O O . LEU A 1 93 ? -13.887 -8.526 26.429 1.00 61.91 93 LEU A O 1
ATOM 728 N N . LEU A 1 94 ? -15.749 -7.438 27.052 1.00 56.78 94 LEU A N 1
ATOM 729 C CA . LEU A 1 94 ? -15.813 -6.548 25.891 1.00 56.78 94 LEU A CA 1
ATOM 730 C C . LEU A 1 94 ? -14.553 -5.698 25.742 1.00 56.78 94 LEU A C 1
ATOM 732 O O . LEU A 1 94 ? -13.950 -5.709 24.674 1.00 56.78 94 LEU A O 1
ATOM 736 N N . VAL A 1 95 ? -14.115 -5.014 26.802 1.00 61.66 95 VAL A N 1
ATOM 737 C CA . VAL A 1 95 ? -12.882 -4.207 26.763 1.00 61.66 95 VAL A CA 1
ATOM 738 C C . VAL A 1 95 ? -11.678 -5.090 26.439 1.00 61.66 95 VAL A C 1
ATOM 740 O O . VAL A 1 95 ? -10.916 -4.778 25.527 1.00 61.66 95 VAL A O 1
ATOM 743 N N . ARG A 1 96 ? -11.560 -6.257 27.087 1.00 61.50 96 ARG A N 1
ATOM 744 C CA . ARG A 1 96 ? -10.479 -7.212 26.811 1.00 61.50 96 ARG A CA 1
ATOM 745 C C . ARG A 1 96 ? -10.506 -7.721 25.368 1.00 61.50 96 ARG A C 1
ATOM 747 O O . ARG A 1 96 ? -9.451 -7.864 24.757 1.00 61.50 96 ARG A O 1
ATOM 754 N N . HIS A 1 97 ? -11.685 -7.998 24.815 1.00 66.12 97 HIS A N 1
ATOM 755 C CA . HIS A 1 97 ? -11.848 -8.455 23.435 1.00 66.12 97 HIS A CA 1
ATOM 756 C C . HIS A 1 97 ? -11.568 -7.340 22.422 1.00 66.12 97 HIS A C 1
ATOM 758 O O . HIS A 1 97 ? -10.951 -7.613 21.394 1.00 66.12 97 HIS A O 1
ATOM 764 N N . LEU A 1 98 ? -11.941 -6.094 22.720 1.00 66.69 98 LEU A N 1
ATOM 765 C CA . LEU A 1 98 ? -11.631 -4.926 21.892 1.00 66.69 98 LEU A CA 1
ATOM 766 C C . LEU A 1 98 ? -10.132 -4.609 21.901 1.00 66.69 98 LEU A C 1
ATOM 768 O O . LEU A 1 98 ? -9.556 -4.365 20.840 1.00 66.69 98 LEU A O 1
ATOM 772 N N . ASP A 1 99 ? -9.473 -4.685 23.058 1.00 67.69 99 ASP A N 1
ATOM 773 C CA . ASP A 1 99 ? -8.024 -4.496 23.165 1.00 67.69 99 ASP A CA 1
ATOM 774 C C . ASP A 1 99 ? -7.247 -5.633 22.498 1.00 67.69 99 ASP A C 1
ATOM 776 O O . ASP A 1 99 ? -6.314 -5.382 21.729 1.00 67.69 99 ASP A O 1
ATOM 780 N N . ALA A 1 100 ? -7.663 -6.885 22.709 1.00 62.34 100 ALA A N 1
ATOM 781 C CA . ALA A 1 100 ? -7.099 -8.028 21.997 1.00 62.34 100 ALA A CA 1
ATOM 782 C C . ALA A 1 100 ? -7.302 -7.887 20.479 1.00 62.34 100 ALA A C 1
ATOM 784 O O . ALA A 1 100 ? -6.360 -8.085 19.709 1.00 62.34 100 ALA A O 1
ATOM 785 N N . GLY A 1 101 ? -8.495 -7.465 20.048 1.00 68.06 101 GLY A N 1
ATOM 786 C CA . GLY A 1 101 ? -8.818 -7.171 18.653 1.00 68.06 101 GLY A CA 1
ATOM 787 C C . GLY A 1 101 ? -7.930 -6.072 18.074 1.00 68.06 101 GLY A C 1
ATOM 788 O O . GLY A 1 101 ? -7.379 -6.236 16.989 1.00 68.06 101 GLY A O 1
ATOM 789 N N . ARG A 1 102 ? -7.685 -4.993 18.823 1.00 75.44 102 ARG A N 1
ATOM 790 C CA . ARG A 1 102 ? -6.787 -3.897 18.429 1.00 75.44 102 ARG A CA 1
ATOM 791 C C . ARG A 1 102 ? -5.342 -4.363 18.259 1.00 75.44 102 ARG A C 1
ATOM 793 O O . ARG A 1 102 ? -4.682 -3.971 17.293 1.00 75.44 102 ARG A O 1
ATOM 800 N N . VAL A 1 103 ? -4.828 -5.162 19.193 1.00 77.81 103 VAL A N 1
ATOM 801 C CA . VAL A 1 103 ? -3.458 -5.699 19.128 1.00 77.81 103 VAL A CA 1
ATOM 802 C C . VAL A 1 103 ? -3.316 -6.665 17.954 1.00 77.81 103 VAL A C 1
ATOM 804 O O . VAL A 1 103 ? -2.341 -6.575 17.203 1.00 77.81 103 VAL A O 1
ATOM 807 N N . ASN A 1 104 ? -4.301 -7.540 17.754 1.00 79.62 104 ASN A N 1
ATOM 808 C CA . ASN A 1 104 ? -4.313 -8.494 16.651 1.00 79.62 104 ASN A CA 1
ATOM 809 C C . ASN A 1 104 ? -4.421 -7.784 15.298 1.00 79.62 104 ASN A C 1
ATOM 811 O O . ASN A 1 104 ? -3.600 -8.045 14.426 1.00 79.62 104 ASN A O 1
ATOM 815 N N . LEU A 1 105 ? -5.311 -6.798 15.157 1.00 81.88 105 LEU A N 1
ATOM 816 C CA . LEU A 1 105 ? -5.457 -6.017 13.927 1.00 81.88 105 LEU A CA 1
ATOM 817 C C . LEU A 1 105 ? -4.178 -5.243 13.585 1.00 81.88 105 LEU A C 1
ATOM 819 O O . LEU A 1 105 ? -3.752 -5.226 12.436 1.00 81.88 105 LEU A O 1
ATOM 823 N N . ARG A 1 106 ? -3.503 -4.645 14.575 1.00 81.94 106 ARG A N 1
ATOM 824 C CA . ARG A 1 106 ? -2.198 -3.996 14.347 1.00 81.94 106 ARG A CA 1
ATOM 825 C C . ARG A 1 106 ? -1.131 -4.983 13.886 1.00 81.94 106 ARG A C 1
ATOM 827 O O . ARG A 1 106 ? -0.319 -4.638 13.030 1.00 81.94 106 ARG A O 1
ATOM 834 N N . ARG A 1 107 ? -1.117 -6.188 14.460 1.00 85.50 107 ARG A N 1
ATOM 835 C CA . ARG A 1 107 ? -0.187 -7.249 14.063 1.00 85.50 107 ARG A CA 1
ATOM 836 C C . ARG A 1 107 ? -0.465 -7.707 12.633 1.00 85.50 107 ARG A C 1
ATOM 838 O O . ARG A 1 107 ? 0.476 -7.826 11.860 1.00 85.50 107 ARG A O 1
ATOM 845 N N . GLU A 1 108 ? -1.729 -7.912 12.283 1.00 88.12 108 GLU A N 1
ATOM 846 C CA . GLU A 1 108 ? -2.153 -8.277 10.929 1.00 88.12 108 GLU A CA 1
ATOM 847 C C . GLU A 1 108 ? -1.808 -7.185 9.913 1.00 88.12 108 GLU A C 1
ATOM 849 O O . GLU A 1 108 ? -1.148 -7.465 8.923 1.00 88.12 108 GLU A O 1
ATOM 854 N N . VAL A 1 109 ? -2.116 -5.916 10.194 1.00 84.94 109 VAL A N 1
ATOM 855 C CA . VAL A 1 109 ? -1.742 -4.794 9.312 1.00 84.94 109 VAL A CA 1
ATOM 856 C C . VAL A 1 109 ? -0.223 -4.696 9.127 1.00 84.94 109 VAL A C 1
ATOM 858 O O . VAL A 1 109 ? 0.241 -4.349 8.042 1.00 84.94 109 VAL A O 1
ATOM 861 N N . LYS A 1 110 ? 0.573 -5.025 10.153 1.00 85.62 110 LYS A N 1
ATOM 862 C CA . LYS A 1 110 ? 2.033 -5.091 10.014 1.00 85.62 110 LYS A CA 1
ATOM 863 C C . LYS A 1 110 ? 2.454 -6.237 9.088 1.00 85.62 110 LYS A C 1
ATOM 865 O O . LYS A 1 110 ? 3.220 -5.990 8.165 1.00 85.62 110 LYS A O 1
ATOM 870 N N . LYS A 1 111 ? 1.902 -7.440 9.282 1.00 86.94 111 LYS A N 1
ATOM 871 C CA . LYS A 1 111 ? 2.141 -8.591 8.395 1.00 86.94 111 LYS A CA 1
ATOM 872 C C . LYS A 1 111 ? 1.744 -8.286 6.952 1.00 86.94 111 LYS A C 1
ATOM 874 O O . LYS A 1 111 ? 2.493 -8.601 6.040 1.00 86.94 111 LYS A O 1
ATOM 879 N N . LEU A 1 112 ? 0.617 -7.607 6.738 1.00 86.69 112 LEU A N 1
ATOM 880 C CA . LEU A 1 112 ? 0.159 -7.194 5.411 1.00 86.69 112 LEU A CA 1
ATOM 881 C C . LEU A 1 112 ? 1.211 -6.353 4.672 1.00 86.69 112 LEU A C 1
ATOM 883 O O . LEU A 1 112 ? 1.416 -6.534 3.478 1.00 86.69 112 LEU A O 1
ATOM 887 N N . CYS A 1 113 ? 1.906 -5.459 5.380 1.00 84.88 113 CYS A N 1
ATOM 888 C CA . CYS A 1 113 ? 2.976 -4.635 4.810 1.00 84.88 113 CYS A CA 1
ATOM 889 C C . CYS A 1 113 ? 4.228 -5.434 4.403 1.00 84.88 113 CYS A C 1
ATOM 891 O O . CYS A 1 113 ? 5.031 -4.945 3.608 1.00 84.88 113 CYS A O 1
ATOM 893 N N . GLU A 1 114 ? 4.406 -6.632 4.957 1.00 84.94 114 GLU A N 1
ATOM 894 C CA . GLU A 1 114 ? 5.513 -7.548 4.663 1.00 84.94 114 GLU A CA 1
ATOM 895 C C . GLU A 1 114 ? 5.173 -8.492 3.490 1.00 84.94 114 GLU A C 1
ATOM 897 O O . GLU A 1 114 ? 6.067 -9.098 2.904 1.00 84.94 114 GLU A O 1
ATOM 902 N N . LEU A 1 115 ? 3.897 -8.585 3.089 1.00 83.38 115 LEU A N 1
ATOM 903 C CA . LEU A 1 115 ? 3.457 -9.452 1.995 1.00 83.38 115 LEU A CA 1
ATOM 904 C C . LEU A 1 115 ? 3.741 -8.842 0.610 1.00 83.38 115 LEU A C 1
ATOM 906 O O . LEU A 1 115 ? 3.459 -7.662 0.379 1.00 83.38 115 LEU A O 1
ATOM 910 N N . PRO A 1 116 ? 4.187 -9.641 -0.376 1.00 80.62 116 PRO A N 1
ATOM 911 C CA . PRO A 1 116 ? 4.088 -9.277 -1.787 1.00 80.62 116 PRO A CA 1
ATOM 912 C C . PRO A 1 116 ? 2.605 -9.146 -2.184 1.00 80.62 116 PRO A C 1
ATOM 914 O O . PRO A 1 116 ? 1.809 -10.010 -1.817 1.00 80.62 116 PRO A O 1
ATOM 917 N N . PRO A 1 117 ? 2.181 -8.109 -2.929 1.00 78.62 117 PRO A N 1
ATOM 918 C CA . PRO A 1 117 ? 2.962 -7.075 -3.612 1.00 78.62 117 PRO A CA 1
ATOM 919 C C . PRO A 1 117 ? 3.164 -5.791 -2.787 1.00 78.62 117 PRO A C 1
ATOM 921 O O . PRO A 1 117 ? 3.697 -4.814 -3.306 1.00 78.62 117 PRO A O 1
ATOM 924 N N . PHE A 1 118 ? 2.673 -5.725 -1.549 1.00 83.88 118 PHE A N 1
ATOM 925 C CA . PHE A 1 118 ? 2.684 -4.501 -0.742 1.00 83.88 118 PHE A CA 1
ATOM 926 C C . PHE A 1 118 ? 4.089 -4.141 -0.261 1.00 83.88 118 PHE A C 1
ATOM 928 O O . PHE A 1 118 ? 4.436 -2.956 -0.225 1.00 83.88 118 PHE A O 1
ATOM 935 N N . HIS A 1 119 ? 4.909 -5.151 0.024 1.00 82.31 119 HIS A N 1
ATOM 936 C CA . HIS A 1 119 ? 6.312 -4.967 0.356 1.00 82.31 119 HIS A CA 1
ATOM 937 C C . HIS A 1 119 ? 7.108 -4.419 -0.839 1.00 82.31 119 HIS A C 1
ATOM 939 O O . HIS A 1 119 ? 6.951 -4.851 -1.982 1.00 82.31 119 HIS A O 1
ATOM 945 N N . ALA A 1 120 ? 7.961 -3.436 -0.583 1.00 70.44 120 ALA A N 1
ATOM 946 C CA . ALA A 1 120 ? 8.822 -2.808 -1.561 1.00 70.44 120 ALA A CA 1
ATOM 947 C C . ALA A 1 120 ? 9.862 -3.837 -2.018 1.00 70.44 120 ALA A C 1
ATOM 949 O O . ALA A 1 120 ? 10.492 -4.466 -1.170 1.00 70.44 120 ALA A O 1
ATOM 950 N N . PRO A 1 121 ? 10.080 -4.006 -3.332 1.00 63.88 121 PRO A N 1
ATOM 951 C CA . PRO A 1 121 ? 11.092 -4.934 -3.806 1.00 63.88 121 PRO A CA 1
ATOM 952 C C . PRO A 1 121 ? 12.467 -4.467 -3.316 1.00 63.88 121 PRO A C 1
ATOM 954 O O . PRO A 1 121 ? 12.952 -3.395 -3.699 1.00 63.88 121 PRO A O 1
ATOM 957 N N . GLN A 1 122 ? 13.091 -5.261 -2.444 1.00 52.72 122 GLN A N 1
ATOM 958 C CA . GLN A 1 122 ? 14.508 -5.132 -2.142 1.00 52.72 122 GLN A CA 1
ATOM 959 C C . GLN A 1 122 ? 15.272 -5.553 -3.397 1.00 52.72 122 GLN A C 1
ATOM 961 O O . GLN A 1 122 ? 15.441 -6.731 -3.659 1.00 52.72 122 GLN A O 1
ATOM 966 N N . GLN A 1 123 ? 15.680 -4.563 -4.191 1.00 49.31 123 GLN A N 1
ATOM 967 C CA . GLN A 1 123 ? 16.687 -4.651 -5.259 1.00 49.31 123 GLN A CA 1
ATOM 968 C C . GLN A 1 123 ? 16.362 -5.521 -6.492 1.00 49.31 123 GLN A C 1
ATOM 970 O O . GLN A 1 123 ? 16.821 -5.169 -7.578 1.00 49.31 123 GLN A O 1
ATOM 975 N N . ASP A 1 124 ? 15.465 -6.501 -6.408 1.00 47.03 124 ASP A N 1
ATOM 976 C CA . ASP A 1 124 ? 15.046 -7.333 -7.541 1.00 47.03 124 ASP A CA 1
ATOM 977 C C . ASP A 1 124 ? 13.883 -6.693 -8.309 1.00 47.03 124 ASP A C 1
ATOM 979 O O . ASP A 1 124 ? 12.760 -7.189 -8.382 1.00 47.03 124 ASP A O 1
ATOM 983 N N . ALA A 1 125 ? 14.165 -5.549 -8.933 1.00 46.75 125 ALA A N 1
ATOM 984 C CA . ALA A 1 125 ? 13.274 -4.888 -9.891 1.00 46.75 125 ALA A CA 1
ATOM 985 C C . ALA A 1 125 ? 13.158 -5.641 -11.240 1.00 46.75 125 ALA A C 1
ATOM 987 O O . ALA A 1 125 ? 12.657 -5.082 -12.215 1.00 46.75 125 ALA A O 1
ATOM 988 N N . SER A 1 126 ? 13.643 -6.885 -11.311 1.00 44.00 126 SER A N 1
ATOM 989 C CA . SER A 1 126 ? 13.653 -7.710 -12.524 1.00 44.00 126 SER A CA 1
ATOM 990 C C . SER A 1 126 ? 12.258 -8.243 -12.877 1.00 44.00 126 SER A C 1
ATOM 992 O O . SER A 1 126 ? 11.879 -8.261 -14.046 1.00 44.00 126 SER A O 1
ATOM 994 N N . ALA A 1 127 ? 11.424 -8.568 -11.887 1.00 51.38 127 ALA A N 1
ATOM 995 C CA . ALA A 1 127 ? 10.084 -9.073 -12.149 1.00 51.38 127 ALA A CA 1
ATOM 996 C C . ALA A 1 127 ? 9.035 -8.009 -11.820 1.00 51.38 127 ALA A C 1
ATOM 998 O O . ALA A 1 127 ? 8.626 -7.814 -10.676 1.00 51.38 127 ALA A O 1
ATOM 999 N N . LEU A 1 128 ? 8.531 -7.346 -12.859 1.00 56.31 128 LEU A N 1
ATOM 1000 C CA . LEU A 1 128 ? 7.206 -6.731 -12.831 1.00 56.31 128 LEU A CA 1
ATOM 1001 C C . LEU A 1 128 ? 6.192 -7.889 -12.770 1.00 56.31 128 LEU A C 1
ATOM 1003 O O . LEU A 1 128 ? 5.584 -8.262 -13.772 1.00 56.31 128 LEU A O 1
ATOM 1007 N N . THR A 1 129 ? 6.115 -8.557 -11.616 1.00 60.16 129 THR A N 1
ATOM 1008 C CA . THR A 1 129 ? 5.323 -9.772 -11.445 1.00 60.16 129 THR A CA 1
ATOM 1009 C C . THR A 1 129 ? 3.877 -9.423 -11.735 1.00 60.16 129 THR A C 1
ATOM 1011 O O . THR A 1 129 ? 3.336 -8.472 -11.165 1.00 60.16 129 THR A O 1
ATOM 1014 N N . ARG A 1 130 ? 3.245 -10.167 -12.650 1.00 64.25 130 ARG A N 1
ATOM 1015 C CA . ARG A 1 130 ? 1.817 -10.001 -12.920 1.00 64.25 130 ARG A CA 1
ATOM 1016 C C . ARG A 1 130 ? 1.063 -10.089 -11.594 1.00 64.25 130 ARG A C 1
ATOM 1018 O O . ARG A 1 130 ? 1.115 -11.110 -10.914 1.00 64.25 130 ARG A O 1
ATOM 1025 N N . LEU A 1 131 ? 0.373 -9.007 -11.243 1.00 70.75 131 LEU A N 1
ATOM 1026 C CA . LEU A 1 131 ? -0.487 -8.936 -10.069 1.00 70.75 131 LEU A CA 1
ATOM 1027 C C . LEU A 1 131 ? -1.660 -9.901 -10.255 1.00 70.75 131 LEU A C 1
ATOM 1029 O O . LEU A 1 131 ? -2.630 -9.585 -10.943 1.00 70.75 131 LEU A O 1
ATOM 1033 N N . ASN A 1 132 ? -1.568 -11.083 -9.649 1.00 77.69 132 ASN A N 1
ATOM 1034 C CA . ASN A 1 132 ? -2.701 -11.991 -9.542 1.00 77.69 132 ASN A CA 1
ATOM 1035 C C . ASN A 1 132 ? -3.536 -11.592 -8.320 1.00 77.69 132 ASN A C 1
ATOM 1037 O O . ASN A 1 132 ? -3.227 -11.978 -7.195 1.00 77.69 132 ASN A O 1
ATOM 1041 N N . MET A 1 133 ? -4.588 -10.804 -8.555 1.00 78.19 133 MET A N 1
ATOM 1042 C CA . MET A 1 133 ? -5.456 -10.279 -7.494 1.00 78.19 133 MET A CA 1
ATOM 1043 C C . MET A 1 133 ? -6.090 -11.390 -6.647 1.00 78.19 133 MET A C 1
ATOM 1045 O O . MET A 1 133 ? -6.226 -11.211 -5.441 1.00 78.19 133 MET A O 1
ATOM 1049 N N . GLY A 1 134 ? -6.410 -12.544 -7.245 1.00 79.81 134 GLY A N 1
ATOM 1050 C CA . GLY A 1 134 ? -6.946 -13.698 -6.521 1.00 79.81 134 GLY A CA 1
ATOM 1051 C C . GLY A 1 134 ? -5.950 -14.242 -5.498 1.00 79.81 134 GLY A C 1
ATOM 1052 O O . GLY A 1 134 ? -6.284 -14.371 -4.323 1.00 79.81 134 GLY A O 1
ATOM 1053 N N . ASN A 1 135 ? -4.697 -14.449 -5.913 1.00 82.44 135 ASN A N 1
ATOM 1054 C CA . ASN A 1 135 ? -3.644 -14.936 -5.017 1.00 82.44 135 ASN A CA 1
ATOM 1055 C C . ASN A 1 135 ? -3.328 -13.929 -3.902 1.00 82.44 135 ASN A C 1
ATOM 1057 O O . ASN A 1 135 ? -3.089 -14.328 -2.764 1.00 82.44 135 ASN A O 1
ATOM 1061 N N . VAL A 1 136 ? -3.333 -12.626 -4.210 1.00 83.44 136 VAL A N 1
ATOM 1062 C CA . VAL A 1 136 ? -3.099 -11.570 -3.209 1.00 83.44 136 VAL A CA 1
ATOM 1063 C C . VAL A 1 136 ? -4.194 -11.575 -2.148 1.00 83.44 136 VAL A C 1
ATOM 1065 O O . VAL A 1 136 ? -3.890 -11.474 -0.963 1.00 83.44 136 VAL A O 1
ATOM 1068 N N . ILE A 1 137 ? -5.454 -11.722 -2.561 1.00 85.88 137 ILE A N 1
ATOM 1069 C CA . ILE A 1 137 ? -6.591 -11.781 -1.639 1.00 85.88 137 ILE A CA 1
ATOM 1070 C C . ILE A 1 137 ? -6.512 -13.034 -0.771 1.00 85.88 137 ILE A C 1
ATOM 1072 O O . ILE A 1 137 ? -6.605 -12.910 0.443 1.00 85.88 137 ILE A O 1
ATOM 1076 N N . GLN A 1 138 ? -6.263 -14.202 -1.362 1.00 85.88 138 GLN A N 1
ATOM 1077 C CA . GLN A 1 138 ? -6.144 -15.450 -0.606 1.00 85.88 138 GLN A CA 1
ATOM 1078 C C . GLN A 1 138 ? -5.008 -15.377 0.427 1.00 85.88 138 GLN A C 1
ATOM 1080 O O . GLN A 1 138 ? -5.207 -15.656 1.603 1.00 85.88 138 GLN A O 1
ATOM 1085 N N . THR A 1 139 ? -3.841 -14.865 0.025 1.00 86.31 139 THR A N 1
ATOM 1086 C CA . THR A 1 139 ? -2.700 -14.688 0.941 1.00 86.31 139 THR A CA 1
ATOM 1087 C C . THR A 1 139 ? -3.014 -13.687 2.062 1.00 86.31 139 THR A C 1
ATOM 1089 O O . THR A 1 139 ? -2.584 -13.865 3.206 1.00 86.31 139 THR A O 1
ATOM 1092 N N . ALA A 1 140 ? -3.763 -12.623 1.751 1.00 86.50 140 ALA A N 1
ATOM 1093 C CA . ALA A 1 140 ? -4.216 -11.651 2.741 1.00 86.50 140 ALA A CA 1
ATOM 1094 C C . ALA A 1 140 ? -5.252 -12.249 3.707 1.00 86.50 140 ALA A C 1
ATOM 1096 O O . ALA A 1 140 ? -5.236 -11.897 4.883 1.00 86.50 140 ALA A O 1
ATOM 1097 N N . GLU A 1 141 ? -6.109 -13.164 3.253 1.00 87.69 141 GLU A N 1
ATOM 1098 C CA . GLU A 1 141 ? -7.071 -13.889 4.098 1.00 87.69 141 GLU A CA 1
ATOM 1099 C C . GLU A 1 141 ? -6.375 -14.820 5.076 1.00 87.69 141 GLU A C 1
ATOM 1101 O O . GLU A 1 141 ? -6.684 -14.787 6.267 1.00 87.69 141 GLU A O 1
ATOM 1106 N N . ASP A 1 142 ? -5.376 -15.557 4.600 1.00 87.31 142 ASP A N 1
ATOM 1107 C CA . ASP A 1 142 ? -4.595 -16.466 5.437 1.00 87.31 142 ASP A CA 1
ATOM 1108 C C . ASP A 1 142 ? -3.762 -15.704 6.484 1.00 87.31 142 ASP A C 1
ATOM 1110 O O . ASP A 1 142 ? -3.597 -16.139 7.625 1.00 87.31 142 ASP A O 1
ATOM 1114 N N . SER A 1 143 ? -3.234 -14.535 6.111 1.00 85.25 143 SER A N 1
ATOM 1115 C CA . SER A 1 143 ? -2.308 -13.772 6.960 1.00 85.25 143 SER A CA 1
ATOM 1116 C C . SER A 1 143 ? -2.994 -12.765 7.886 1.00 85.25 143 SER A C 1
ATOM 1118 O O . SER A 1 143 ? -2.463 -12.461 8.962 1.00 85.25 143 SER A O 1
ATOM 1120 N N . CYS A 1 144 ? -4.128 -12.209 7.447 1.00 88.38 144 CYS A N 1
ATOM 1121 C CA . CYS A 1 144 ? -4.839 -11.095 8.079 1.00 88.38 144 CYS A CA 1
ATOM 1122 C C . CYS A 1 144 ? -6.362 -11.353 8.163 1.00 88.38 144 CYS A C 1
ATOM 1124 O O . CYS A 1 144 ? -7.153 -10.554 7.647 1.00 88.38 144 CYS A O 1
ATOM 1126 N N . PRO A 1 145 ? -6.805 -12.461 8.787 1.00 85.75 145 PRO A N 1
ATOM 1127 C CA . PRO A 1 145 ? -8.207 -12.880 8.750 1.00 85.75 145 PRO A CA 1
ATOM 1128 C C . PRO A 1 145 ? -9.153 -11.886 9.438 1.00 85.75 145 PRO A C 1
ATOM 1130 O O . PRO A 1 145 ? -10.260 -11.630 8.949 1.00 85.75 145 PRO A O 1
ATOM 1133 N N . LEU A 1 146 ? -8.733 -11.274 10.551 1.00 83.69 146 LEU A N 1
ATOM 1134 C CA . LEU A 1 146 ? -9.554 -10.299 11.269 1.00 83.69 146 LEU A CA 1
ATOM 1135 C C . LEU A 1 146 ? -9.742 -9.029 10.428 1.00 83.69 146 LEU A C 1
ATOM 1137 O O . LEU A 1 146 ? -10.861 -8.539 10.285 1.00 83.69 146 LEU A O 1
ATOM 1141 N N . LEU A 1 147 ? -8.671 -8.520 9.820 1.00 85.88 147 LEU A N 1
ATOM 1142 C CA . LEU A 1 147 ? -8.742 -7.366 8.926 1.00 85.88 147 LEU A CA 1
ATOM 1143 C C . LEU A 1 147 ? -9.649 -7.642 7.719 1.00 85.88 147 LEU A C 1
ATOM 1145 O O . LEU A 1 147 ? -10.497 -6.814 7.383 1.00 85.88 147 LEU A O 1
ATOM 1149 N N . MET A 1 148 ? -9.488 -8.803 7.084 1.00 85.19 148 MET A N 1
ATOM 1150 C CA . MET A 1 148 ? -10.250 -9.170 5.890 1.00 85.19 148 MET A CA 1
ATOM 1151 C C . MET A 1 148 ? -11.740 -9.362 6.189 1.00 85.19 148 MET A C 1
ATOM 1153 O O . MET A 1 148 ? -12.576 -8.899 5.411 1.00 85.19 148 MET A O 1
ATOM 1157 N N . SER A 1 149 ? -12.087 -9.972 7.327 1.00 82.81 149 SER A N 1
ATOM 1158 C CA . SER A 1 149 ? -13.487 -10.114 7.757 1.00 82.81 149 SER A CA 1
ATOM 1159 C C . SER A 1 149 ? -14.156 -8.760 8.012 1.00 82.81 149 SER A C 1
ATOM 1161 O O . SER A 1 149 ? -15.267 -8.527 7.530 1.00 82.81 149 SER A O 1
ATOM 1163 N N . ILE A 1 150 ? -13.465 -7.830 8.682 1.00 83.44 150 ILE A N 1
ATOM 1164 C CA . ILE A 1 150 ? -13.965 -6.467 8.908 1.00 83.44 150 ILE A CA 1
ATOM 1165 C C . ILE A 1 150 ? -14.169 -5.755 7.572 1.00 83.44 150 ILE A C 1
ATOM 1167 O O . ILE A 1 150 ? -15.255 -5.237 7.323 1.00 83.44 150 ILE A O 1
ATOM 1171 N N . LEU A 1 151 ? -13.164 -5.765 6.691 1.00 83.94 151 LEU A N 1
ATOM 1172 C CA . LEU A 1 151 ? -13.254 -5.096 5.393 1.00 83.94 151 LEU A CA 1
ATOM 1173 C C . LEU A 1 151 ? -14.416 -5.641 4.562 1.00 83.94 151 LEU A C 1
ATOM 1175 O O . LEU A 1 151 ? -15.243 -4.855 4.104 1.00 83.94 151 LEU A O 1
ATOM 1179 N N . ARG A 1 152 ? -14.544 -6.966 4.436 1.00 81.00 152 ARG A N 1
ATOM 1180 C CA . ARG A 1 152 ? -15.654 -7.595 3.706 1.00 81.00 152 ARG A CA 1
ATOM 1181 C C . ARG A 1 152 ? -17.011 -7.204 4.290 1.00 81.00 152 ARG A C 1
ATOM 1183 O O . ARG A 1 152 ? -17.881 -6.799 3.528 1.00 81.00 152 ARG A O 1
ATOM 1190 N N . THR A 1 153 ? -17.157 -7.227 5.616 1.00 76.38 153 THR A N 1
ATOM 1191 C CA . THR A 1 153 ? -18.399 -6.825 6.301 1.00 76.38 153 THR A CA 1
ATOM 1192 C C . THR A 1 153 ? -18.730 -5.353 6.051 1.00 76.38 153 THR A C 1
ATOM 1194 O O . THR A 1 153 ? -19.866 -5.014 5.742 1.00 76.38 153 THR A O 1
ATOM 1197 N N . THR A 1 154 ? -17.734 -4.464 6.120 1.00 77.75 154 THR A N 1
ATOM 1198 C CA . THR A 1 154 ? -17.933 -3.023 5.873 1.00 77.75 154 THR A CA 1
ATOM 1199 C C . THR A 1 154 ? -18.189 -2.678 4.407 1.00 77.75 154 THR A C 1
ATOM 1201 O O . THR A 1 154 ? -18.787 -1.645 4.120 1.00 77.75 154 THR A O 1
ATOM 1204 N N . MET A 1 155 ? -17.728 -3.517 3.477 1.00 76.00 155 MET A N 1
ATOM 1205 C CA . MET A 1 155 ? -17.945 -3.342 2.041 1.00 76.00 155 MET A CA 1
ATOM 1206 C C . MET A 1 155 ? -19.307 -3.875 1.574 1.00 76.00 155 MET A C 1
ATOM 1208 O O . MET A 1 155 ? -19.669 -3.640 0.418 1.00 76.00 155 MET A O 1
ATOM 1212 N N . MET A 1 156 ? -20.058 -4.578 2.432 1.00 70.31 156 MET A N 1
ATOM 1213 C CA . MET A 1 156 ? -21.407 -5.027 2.095 1.00 70.31 156 MET A CA 1
ATOM 1214 C C . MET A 1 156 ? -22.388 -3.842 2.083 1.00 70.31 156 MET A C 1
ATOM 1216 O O . MET A 1 156 ? -22.344 -2.995 2.980 1.00 70.31 156 MET A O 1
ATOM 1220 N N . PRO A 1 157 ? -23.299 -3.755 1.099 1.00 67.19 157 PRO A N 1
ATOM 1221 C CA . PRO A 1 157 ? -24.339 -2.735 1.100 1.00 67.19 157 PRO A CA 1
ATOM 1222 C C . PRO A 1 157 ? -25.279 -2.927 2.297 1.00 67.19 157 PRO A C 1
ATOM 1224 O O . PRO A 1 157 ? -25.722 -4.040 2.569 1.00 67.19 157 PRO A O 1
ATOM 1227 N N . TRP A 1 158 ? -25.662 -1.831 2.960 1.00 57.06 158 TRP A N 1
ATOM 1228 C CA . TRP A 1 158 ? -26.544 -1.846 4.140 1.00 57.06 158 TRP A CA 1
ATOM 1229 C C . TRP A 1 158 ? -27.860 -2.624 3.922 1.00 57.06 158 TRP A C 1
ATOM 1231 O O . TRP A 1 158 ? -28.374 -3.243 4.848 1.00 57.06 158 TRP A O 1
ATOM 1241 N N . HIS A 1 159 ? -28.390 -2.637 2.693 1.00 54.91 159 HIS A N 1
ATOM 1242 C CA . HIS A 1 159 ? -29.638 -3.323 2.324 1.00 54.91 159 HIS A CA 1
ATOM 1243 C C . HIS A 1 159 ? -29.497 -4.833 2.042 1.00 54.91 159 HIS A C 1
ATOM 1245 O O . HIS A 1 159 ? -30.511 -5.505 1.868 1.00 54.91 159 HIS A O 1
ATOM 1251 N N . VAL A 1 160 ? -28.275 -5.378 2.000 1.00 54.28 160 VAL A N 1
ATOM 1252 C CA . VAL A 1 160 ? -28.025 -6.822 1.803 1.00 54.28 160 VAL A CA 1
ATOM 1253 C C . VAL A 1 160 ? -28.016 -7.580 3.139 1.00 54.28 160 VAL A C 1
ATOM 1255 O O . VAL A 1 160 ? -28.274 -8.774 3.165 1.00 54.28 160 VAL A O 1
ATOM 1258 N N . ASN A 1 161 ? -27.867 -6.885 4.274 1.00 51.84 161 ASN A N 1
ATOM 1259 C CA . ASN A 1 161 ? -27.950 -7.501 5.608 1.00 51.84 161 ASN A CA 1
ATOM 1260 C C . ASN A 1 161 ? -29.355 -8.022 5.980 1.00 51.84 161 ASN A C 1
ATOM 1262 O O . ASN A 1 161 ? -29.498 -8.707 6.989 1.00 51.84 161 ASN A O 1
ATOM 1266 N N . SER A 1 162 ? -30.397 -7.680 5.212 1.00 47.56 162 SER A N 1
ATOM 1267 C CA . SER A 1 162 ? -31.799 -7.998 5.529 1.00 47.56 162 SER A CA 1
ATOM 1268 C C . SER A 1 162 ? -32.441 -9.064 4.639 1.00 47.56 162 SER A C 1
ATOM 1270 O O . SER A 1 162 ? -33.576 -9.455 4.901 1.00 47.56 162 SER A O 1
ATOM 1272 N N . ALA A 1 163 ? -31.766 -9.534 3.591 1.00 44.38 163 ALA A N 1
ATOM 1273 C CA . ALA A 1 163 ? -32.321 -10.538 2.690 1.00 44.38 163 ALA A CA 1
ATOM 1274 C C . ALA A 1 163 ? -31.217 -11.476 2.210 1.00 44.38 163 ALA A C 1
ATOM 1276 O O . ALA A 1 163 ? -30.122 -11.032 1.890 1.00 44.38 163 ALA A O 1
ATOM 1277 N N . SER A 1 164 ? -31.549 -12.762 2.158 1.00 46.81 164 SER A N 1
ATOM 1278 C CA . SER A 1 164 ? -30.773 -13.927 1.722 1.00 46.81 164 SER A CA 1
ATOM 1279 C C . SER A 1 164 ? -30.204 -13.821 0.294 1.00 46.81 164 SER A C 1
ATOM 1281 O O . SER A 1 164 ? -30.543 -14.616 -0.580 1.00 46.81 164 SER A O 1
ATOM 1283 N N . ILE A 1 165 ? -29.362 -12.821 0.041 1.00 49.62 165 ILE A N 1
ATOM 1284 C CA . ILE A 1 165 ? -28.673 -12.554 -1.226 1.00 49.62 165 ILE A CA 1
ATOM 1285 C C . ILE A 1 165 ? -27.168 -12.433 -0.931 1.00 49.62 165 ILE A C 1
ATOM 1287 O O . ILE A 1 165 ? -26.496 -11.494 -1.348 1.00 49.62 165 ILE A O 1
ATOM 1291 N N . GLU A 1 166 ? -26.618 -13.375 -0.162 1.00 49.91 166 GLU A N 1
ATOM 1292 C CA . GLU A 1 166 ? -25.162 -13.482 0.026 1.00 49.91 166 GLU A CA 1
ATOM 1293 C C . GLU A 1 166 ? -24.461 -13.968 -1.256 1.00 49.91 166 GLU A C 1
ATOM 1295 O O . GLU A 1 166 ? -23.290 -13.670 -1.479 1.00 49.91 166 GLU A O 1
ATOM 1300 N N . GLU A 1 167 ? -25.176 -14.654 -2.154 1.00 49.06 167 GLU A N 1
ATOM 1301 C CA . GLU A 1 167 ? -24.571 -15.353 -3.297 1.00 49.06 167 GLU A CA 1
ATOM 1302 C C . GLU A 1 167 ? -24.168 -14.451 -4.479 1.00 49.06 167 GLU A C 1
ATOM 1304 O O . GLU A 1 167 ? -23.438 -14.899 -5.360 1.00 49.06 167 GLU A O 1
ATOM 1309 N N . GLN A 1 168 ? -24.592 -13.180 -4.526 1.00 47.31 168 GLN A N 1
ATOM 1310 C CA . GLN A 1 168 ? -24.363 -12.317 -5.702 1.00 47.31 168 GLN A CA 1
ATOM 1311 C C . GLN A 1 168 ? -23.389 -11.156 -5.485 1.00 47.31 168 GLN A C 1
ATOM 1313 O O . GLN A 1 168 ? -22.961 -10.537 -6.463 1.00 47.31 168 GLN A O 1
ATOM 1318 N N . TYR A 1 169 ? -22.993 -10.852 -4.246 1.00 48.81 169 TYR A N 1
ATOM 1319 C CA . TYR A 1 169 ? -22.104 -9.720 -3.982 1.00 48.81 169 TYR A CA 1
ATOM 1320 C C . TYR A 1 169 ? -20.660 -10.176 -3.762 1.00 48.81 169 TYR A C 1
ATOM 1322 O O . TYR A 1 169 ? -20.166 -10.243 -2.638 1.00 48.81 169 TYR A O 1
ATOM 1330 N N . SER A 1 170 ? -19.940 -10.452 -4.852 1.00 55.97 170 SER A N 1
ATOM 1331 C CA . SER A 1 170 ? -18.479 -10.504 -4.783 1.00 55.97 170 SER A CA 1
ATOM 1332 C C . SER A 1 170 ? -17.953 -9.062 -4.762 1.00 55.97 170 SER A C 1
ATOM 1334 O O . SER A 1 170 ? -18.099 -8.369 -5.779 1.00 55.97 170 SER A O 1
ATOM 1336 N N . PRO A 1 171 ? -17.349 -8.561 -3.664 1.00 59.06 171 PRO A N 1
ATOM 1337 C CA . PRO A 1 171 ? -16.691 -7.263 -3.703 1.00 59.06 171 PRO A CA 1
ATOM 1338 C C . PRO A 1 171 ? -15.683 -7.277 -4.853 1.00 59.06 171 PRO A C 1
ATOM 1340 O O . PRO A 1 171 ? -14.933 -8.242 -5.015 1.00 59.06 171 PRO A O 1
ATOM 1343 N N . GLN A 1 172 ? -15.686 -6.224 -5.676 1.00 69.00 172 GLN A N 1
ATOM 1344 C CA . GLN A 1 172 ? -14.741 -6.099 -6.782 1.00 69.00 172 GLN A CA 1
ATOM 1345 C C . GLN A 1 172 ? -13.327 -6.275 -6.219 1.00 69.00 172 GLN A C 1
ATOM 1347 O O . GLN A 1 172 ? -12.848 -5.431 -5.459 1.00 69.00 172 GLN A O 1
ATOM 1352 N N . GLN A 1 173 ? -12.676 -7.385 -6.570 1.00 75.38 173 GLN A N 1
ATOM 1353 C CA . GLN A 1 173 ? -11.377 -7.793 -6.024 1.00 75.38 173 GLN A CA 1
ATOM 1354 C C . GLN A 1 173 ? -10.339 -6.661 -6.114 1.00 75.38 173 GLN A C 1
ATOM 1356 O O . GLN A 1 173 ? -9.557 -6.445 -5.191 1.00 75.38 173 GLN A O 1
ATOM 1361 N N . GLY A 1 174 ? -10.395 -5.866 -7.189 1.00 78.81 174 GLY A N 1
ATOM 1362 C CA . GLY A 1 174 ? -9.543 -4.690 -7.369 1.00 78.81 174 GLY A CA 1
ATOM 1363 C C . GLY A 1 174 ? -9.746 -3.599 -6.312 1.00 78.81 174 GLY A C 1
ATOM 1364 O O . GLY A 1 174 ? -8.767 -3.011 -5.854 1.00 78.81 174 GLY A O 1
ATOM 1365 N N . SER A 1 175 ? -10.982 -3.348 -5.875 1.00 82.38 175 SER A N 1
ATOM 1366 C CA . SER A 1 175 ? -11.288 -2.354 -4.837 1.00 82.38 175 SER A CA 1
ATOM 1367 C C . SER A 1 175 ? -10.716 -2.773 -3.487 1.00 82.38 175 SER A C 1
ATOM 1369 O O . SER A 1 175 ? -10.089 -1.964 -2.808 1.00 82.38 175 SER A O 1
ATOM 1371 N N . LEU A 1 176 ? -10.848 -4.055 -3.138 1.00 85.94 176 LEU A N 1
ATOM 1372 C CA . LEU A 1 176 ? -10.297 -4.615 -1.905 1.00 85.94 176 LEU A CA 1
ATOM 1373 C C . LEU A 1 176 ? -8.765 -4.517 -1.879 1.00 85.94 176 LEU A C 1
ATOM 1375 O O . LEU A 1 176 ? -8.201 -3.974 -0.932 1.00 85.94 176 LEU A O 1
ATOM 1379 N N . VAL A 1 177 ? -8.090 -4.937 -2.954 1.00 85.62 177 VAL A N 1
ATOM 1380 C CA . VAL A 1 177 ? -6.623 -4.820 -3.070 1.00 85.62 177 VAL A CA 1
ATOM 1381 C C . VAL A 1 177 ? -6.170 -3.357 -3.023 1.00 85.62 177 VAL A C 1
ATOM 1383 O O . VAL A 1 177 ? -5.153 -3.041 -2.406 1.00 85.62 177 VAL A O 1
ATOM 1386 N N . THR A 1 178 ? -6.942 -2.445 -3.616 1.00 85.75 178 THR A N 1
ATOM 1387 C CA . THR A 1 178 ? -6.649 -1.006 -3.570 1.00 85.75 178 THR A CA 1
ATOM 1388 C C . THR A 1 178 ? -6.759 -0.453 -2.150 1.00 85.75 178 THR A C 1
ATOM 1390 O O . THR A 1 178 ? -5.877 0.292 -1.721 1.00 85.75 178 THR A O 1
ATOM 1393 N N . ILE A 1 179 ? -7.797 -0.837 -1.399 1.00 88.25 179 ILE A N 1
ATOM 1394 C CA . ILE A 1 179 ? -7.958 -0.453 0.010 1.00 88.25 179 ILE A CA 1
ATOM 1395 C C . ILE A 1 179 ? -6.773 -0.970 0.829 1.00 88.25 179 ILE A C 1
ATOM 1397 O O . ILE A 1 179 ? -6.137 -0.181 1.528 1.00 88.25 179 ILE A O 1
ATOM 1401 N N . LEU A 1 180 ? -6.418 -2.251 0.680 1.00 87.56 180 LEU A N 1
ATOM 1402 C CA . LEU A 1 180 ? -5.265 -2.852 1.358 1.00 87.56 180 LEU A CA 1
ATOM 1403 C C . LEU A 1 180 ? -3.970 -2.092 1.042 1.00 87.56 180 LEU A C 1
ATOM 1405 O O . LEU A 1 180 ? -3.231 -1.721 1.953 1.00 87.56 180 LEU A O 1
ATOM 1409 N N . ALA A 1 181 ? -3.733 -1.759 -0.229 1.00 85.75 181 ALA A N 1
ATOM 1410 C CA . ALA A 1 181 ? -2.564 -0.989 -0.634 1.00 85.75 181 ALA A CA 1
ATOM 1411 C C . ALA A 1 181 ? -2.530 0.405 0.013 1.00 85.75 181 ALA A C 1
ATOM 1413 O O . ALA A 1 181 ? -1.494 0.821 0.541 1.00 85.75 181 ALA A O 1
ATOM 1414 N N . VAL A 1 182 ? -3.647 1.139 -0.011 1.00 86.12 182 VAL A N 1
ATOM 1415 C CA . VAL A 1 182 ? -3.747 2.470 0.610 1.00 86.12 182 VAL A CA 1
ATOM 1416 C C . VAL A 1 182 ? -3.511 2.382 2.119 1.00 86.12 182 VAL A C 1
ATOM 1418 O O . VAL A 1 182 ? -2.771 3.208 2.660 1.00 86.12 182 VAL A O 1
ATOM 1421 N N . MET A 1 183 ? -4.057 1.360 2.784 1.00 85.12 183 MET A N 1
ATOM 1422 C CA . MET A 1 183 ? -3.807 1.098 4.202 1.00 85.12 183 MET A CA 1
ATOM 1423 C C . MET A 1 183 ? -2.317 0.864 4.469 1.00 85.12 183 MET A C 1
ATOM 1425 O O . MET A 1 183 ? -1.743 1.575 5.296 1.00 85.12 183 MET A O 1
ATOM 1429 N N . CYS A 1 184 ? -1.662 -0.027 3.720 1.00 83.19 184 CYS A N 1
ATOM 1430 C CA . CYS A 1 184 ? -0.220 -0.279 3.824 1.00 83.19 184 CYS A CA 1
ATOM 1431 C C . CYS A 1 184 ? 0.610 1.006 3.694 1.00 83.19 184 CYS A C 1
ATOM 1433 O O . CYS A 1 184 ? 1.489 1.278 4.513 1.00 83.19 184 CYS A O 1
ATOM 1435 N N . ARG A 1 185 ? 0.277 1.861 2.723 1.00 79.44 185 ARG A N 1
ATOM 1436 C CA . ARG A 1 185 ? 0.972 3.139 2.526 1.00 79.44 185 ARG A CA 1
ATOM 1437 C C . ARG A 1 185 ? 0.713 4.148 3.641 1.00 79.44 185 ARG A C 1
ATOM 1439 O O . ARG A 1 185 ? 1.622 4.893 4.008 1.00 79.44 185 ARG A O 1
ATOM 1446 N N . SER A 1 186 ? -0.507 4.192 4.172 1.00 80.31 186 SER A N 1
ATOM 1447 C CA . SER A 1 186 ? -0.872 5.099 5.270 1.00 80.31 186 SER A CA 1
ATOM 1448 C C . SER A 1 186 ? -0.108 4.799 6.564 1.00 80.31 186 SER A C 1
ATOM 1450 O O . SER A 1 186 ? 0.124 5.699 7.368 1.00 80.31 186 SER A O 1
ATOM 1452 N N . MET A 1 187 ? 0.366 3.561 6.726 1.00 76.12 187 MET A N 1
ATOM 1453 C CA . MET A 1 187 ? 1.187 3.142 7.862 1.00 76.12 187 MET A CA 1
ATOM 1454 C C . MET A 1 187 ? 2.635 3.661 7.793 1.00 76.12 187 MET A C 1
ATOM 1456 O O . MET A 1 187 ? 3.398 3.444 8.732 1.00 76.12 187 MET A O 1
ATOM 1460 N N . HIS A 1 188 ? 3.021 4.371 6.721 1.00 63.94 188 HIS A N 1
ATOM 1461 C CA . HIS A 1 188 ? 4.323 5.034 6.544 1.00 63.94 188 HIS A CA 1
ATOM 1462 C C . HIS A 1 188 ? 5.561 4.135 6.712 1.00 63.94 188 HIS A C 1
ATOM 1464 O O . HIS A 1 188 ? 6.680 4.631 6.870 1.00 63.94 188 HIS A O 1
ATOM 1470 N N . LEU A 1 189 ? 5.403 2.817 6.610 1.00 63.41 189 LEU A N 1
ATOM 1471 C CA . LEU A 1 189 ? 6.535 1.911 6.501 1.00 63.41 189 LEU A CA 1
ATOM 1472 C C . LEU A 1 189 ? 7.152 2.142 5.118 1.00 63.41 189 LEU A C 1
ATOM 1474 O O . LEU A 1 189 ? 6.486 1.961 4.102 1.00 63.41 189 LEU A O 1
ATOM 1478 N N . ARG A 1 190 ? 8.414 2.592 5.060 1.00 64.69 190 ARG A N 1
ATOM 1479 C CA . ARG A 1 190 ? 9.136 2.821 3.785 1.00 64.69 190 ARG A CA 1
ATOM 1480 C C . ARG A 1 190 ? 9.104 1.584 2.880 1.00 64.69 190 ARG A C 1
ATOM 1482 O O . ARG A 1 190 ? 9.116 1.694 1.658 1.00 64.69 190 ARG A O 1
ATOM 1489 N N . GLU A 1 191 ? 9.012 0.432 3.521 1.00 68.38 191 GLU A N 1
ATOM 1490 C CA . GLU A 1 191 ? 8.931 -0.895 2.943 1.00 68.38 191 GLU A CA 1
ATOM 1491 C C . GLU A 1 191 ? 7.539 -1.257 2.415 1.00 68.38 191 GLU A C 1
ATOM 1493 O O . GLU A 1 191 ? 7.432 -2.228 1.701 1.00 68.38 191 GLU A O 1
ATOM 1498 N N . ALA A 1 192 ? 6.472 -0.504 2.683 1.00 71.81 192 ALA A N 1
ATOM 1499 C CA . ALA A 1 192 ? 5.103 -0.858 2.286 1.00 71.81 192 ALA A CA 1
ATOM 1500 C C . ALA A 1 192 ? 4.630 -0.064 1.052 1.00 71.81 192 ALA A C 1
ATOM 1502 O O . ALA A 1 192 ? 3.579 0.582 1.068 1.00 71.81 192 ALA A O 1
ATOM 1503 N N . SER A 1 193 ? 5.464 -0.019 0.006 1.00 77.62 193 SER A N 1
ATOM 1504 C CA . SER A 1 193 ? 5.223 0.787 -1.205 1.00 77.62 193 SER A CA 1
ATOM 1505 C C . SER A 1 193 ? 5.341 0.019 -2.527 1.00 77.62 193 SER A C 1
ATOM 1507 O O . SER A 1 193 ? 5.310 0.631 -3.601 1.00 77.62 193 SER A O 1
ATOM 1509 N N . GLY A 1 194 ? 5.458 -1.313 -2.468 1.00 82.44 194 GLY A N 1
ATOM 1510 C CA . GLY A 1 194 ? 5.652 -2.163 -3.645 1.00 82.44 194 GLY A CA 1
ATOM 1511 C C . GLY A 1 194 ? 4.506 -2.040 -4.645 1.00 82.44 194 GLY A C 1
ATOM 1512 O O . GLY A 1 194 ? 4.731 -1.718 -5.814 1.00 82.44 194 GLY A O 1
ATOM 1513 N N . PHE A 1 195 ? 3.269 -2.167 -4.166 1.00 86.12 195 PHE A N 1
ATOM 1514 C CA . PHE A 1 195 ? 2.074 -2.079 -5.001 1.00 86.12 195 PHE A CA 1
ATOM 1515 C C . PHE A 1 195 ? 1.963 -0.713 -5.687 1.00 86.12 195 PHE A C 1
ATOM 1517 O O . PHE A 1 195 ? 1.732 -0.629 -6.891 1.00 86.12 195 PHE A O 1
ATOM 1524 N N . GLN A 1 196 ? 2.174 0.378 -4.946 1.00 87.62 196 GLN A N 1
ATOM 1525 C CA . GLN A 1 196 ? 2.090 1.733 -5.494 1.00 87.62 196 GLN A CA 1
ATOM 1526 C C . GLN A 1 196 ? 3.173 2.001 -6.534 1.00 87.62 196 GLN A C 1
ATOM 1528 O O . GLN A 1 196 ? 2.944 2.756 -7.485 1.00 87.62 196 GLN A O 1
ATOM 1533 N N . LEU A 1 197 ? 4.357 1.412 -6.356 1.00 87.25 197 LEU A N 1
ATOM 1534 C CA . LEU A 1 197 ? 5.421 1.487 -7.343 1.00 87.25 197 LEU A CA 1
ATOM 1535 C C . LEU A 1 197 ? 5.053 0.708 -8.609 1.00 87.25 197 LEU A C 1
ATOM 1537 O O . LEU A 1 197 ? 5.132 1.283 -9.692 1.00 87.25 197 LEU A O 1
ATOM 1541 N N . GLN A 1 198 ? 4.584 -0.536 -8.481 1.00 85.75 198 GLN A N 1
ATOM 1542 C CA . GLN A 1 198 ? 4.144 -1.357 -9.615 1.00 85.75 198 GLN A CA 1
ATOM 1543 C C . GLN A 1 198 ? 2.998 -0.698 -10.389 1.00 85.75 198 GLN A C 1
ATOM 1545 O O . GLN A 1 198 ? 3.077 -0.562 -11.609 1.00 85.75 198 GLN A O 1
ATOM 1550 N N . MET A 1 199 ? 1.976 -0.205 -9.684 1.00 87.00 199 MET A N 1
ATOM 1551 C CA . MET A 1 199 ? 0.869 0.544 -10.280 1.00 87.00 199 MET A CA 1
ATOM 1552 C C . MET A 1 199 ? 1.373 1.805 -10.996 1.00 87.00 199 MET A C 1
ATOM 1554 O O . MET A 1 199 ? 0.944 2.110 -12.105 1.00 87.00 199 MET A O 1
ATOM 1558 N N . GLY A 1 200 ? 2.328 2.526 -10.400 1.00 89.31 200 GLY A N 1
ATOM 1559 C CA . GLY A 1 200 ? 2.943 3.701 -11.019 1.00 89.31 200 GLY A CA 1
ATOM 1560 C C . GLY A 1 200 ? 3.703 3.378 -12.309 1.00 89.31 200 GLY A C 1
ATOM 1561 O O . GLY A 1 200 ? 3.537 4.089 -13.299 1.00 89.31 200 GLY A O 1
ATOM 1562 N N . ILE A 1 201 ? 4.493 2.300 -12.321 1.00 88.44 201 ILE A N 1
ATOM 1563 C CA . ILE A 1 201 ? 5.223 1.838 -13.513 1.00 88.44 201 ILE A CA 1
ATOM 1564 C C . ILE A 1 201 ? 4.242 1.379 -14.599 1.00 88.44 201 ILE A C 1
ATOM 1566 O O . ILE A 1 201 ? 4.408 1.750 -15.760 1.00 88.44 201 ILE A O 1
ATOM 1570 N N . TYR A 1 202 ? 3.193 0.639 -14.229 1.00 87.81 202 TYR A N 1
ATOM 1571 C CA . TYR A 1 202 ? 2.147 0.201 -15.155 1.00 87.81 202 TYR A CA 1
ATOM 1572 C C . TYR A 1 202 ? 1.425 1.382 -15.817 1.00 87.81 202 TYR A C 1
ATOM 1574 O O . TYR A 1 202 ? 1.270 1.431 -17.034 1.00 87.81 202 TYR A O 1
ATOM 1582 N N . LEU A 1 203 ? 1.011 2.378 -15.035 1.00 90.56 203 LEU A N 1
ATOM 1583 C CA . LEU A 1 203 ? 0.353 3.569 -15.575 1.00 90.56 203 LEU A CA 1
ATOM 1584 C C . LEU A 1 203 ? 1.305 4.386 -16.460 1.00 90.56 203 LEU A C 1
ATOM 1586 O O . LEU A 1 203 ? 0.904 4.879 -17.513 1.00 90.56 203 LEU A O 1
ATOM 1590 N N . HIS A 1 204 ? 2.576 4.492 -16.068 1.00 91.00 204 HIS A N 1
ATOM 1591 C CA . HIS A 1 204 ? 3.594 5.147 -16.883 1.00 91.00 204 HIS A CA 1
ATOM 1592 C C . HIS A 1 204 ? 3.801 4.435 -18.229 1.00 91.00 204 HIS A C 1
ATOM 1594 O O . HIS A 1 204 ? 3.833 5.101 -19.261 1.00 91.00 204 HIS A O 1
ATOM 1600 N N . SER A 1 205 ? 3.878 3.099 -18.252 1.00 87.94 205 SER A N 1
ATOM 1601 C CA . SER A 1 205 ? 4.028 2.333 -19.501 1.00 87.94 205 SER A CA 1
ATOM 1602 C C . SER A 1 205 ? 2.795 2.409 -20.407 1.00 87.94 205 SER A C 1
ATOM 1604 O O . SER A 1 205 ? 2.918 2.285 -21.623 1.00 87.94 205 SER A O 1
ATOM 1606 N N . LYS A 1 206 ? 1.614 2.690 -19.843 1.00 90.56 206 LYS A N 1
ATOM 1607 C CA . LYS A 1 206 ? 0.380 2.991 -20.590 1.00 90.56 206 LYS A CA 1
ATOM 1608 C C . LYS A 1 206 ? 0.282 4.439 -21.090 1.00 90.56 206 LYS A C 1
ATOM 1610 O O . LYS A 1 206 ? -0.736 4.802 -21.673 1.00 90.56 206 LYS A O 1
ATOM 1615 N N . GLY A 1 207 ? 1.305 5.269 -20.883 1.00 90.62 207 GLY A N 1
ATOM 1616 C CA . GLY A 1 207 ? 1.340 6.647 -21.387 1.00 90.62 207 GLY A CA 1
ATOM 1617 C C . GLY A 1 207 ? 0.550 7.654 -20.544 1.00 90.62 207 GLY A C 1
ATOM 1618 O O . GLY A 1 207 ? 0.212 8.737 -21.028 1.00 90.62 207 GLY A O 1
ATOM 1619 N N . VAL A 1 208 ? 0.245 7.332 -19.281 1.00 92.94 208 VAL A N 1
ATOM 1620 C CA . VAL A 1 208 ? -0.446 8.262 -18.374 1.00 92.94 208 VAL A CA 1
ATOM 1621 C C . VAL A 1 208 ? 0.423 9.498 -18.128 1.00 92.94 208 VAL A C 1
ATOM 1623 O O . VAL A 1 208 ? 1.596 9.408 -17.760 1.00 92.94 208 VAL A O 1
ATOM 1626 N N . LYS A 1 209 ? -0.164 10.688 -18.305 1.00 92.94 209 LYS A N 1
ATOM 1627 C CA . LYS A 1 209 ? 0.569 11.959 -18.204 1.00 92.94 209 LYS A CA 1
ATOM 1628 C C . LYS A 1 209 ? 0.999 12.233 -16.761 1.00 92.94 209 LYS A C 1
ATOM 1630 O O . LYS A 1 209 ? 0.274 11.940 -15.811 1.00 92.94 209 LYS A O 1
ATOM 1635 N N . ARG A 1 210 ? 2.122 12.941 -16.591 1.00 93.12 210 ARG A N 1
ATOM 1636 C CA . ARG A 1 210 ? 2.668 13.336 -15.275 1.00 93.12 210 ARG A CA 1
ATOM 1637 C C . ARG A 1 210 ? 1.625 13.933 -14.322 1.00 93.12 210 ARG A C 1
ATOM 1639 O O . ARG A 1 210 ? 1.587 13.551 -13.160 1.00 93.12 210 ARG A O 1
ATOM 1646 N N . ARG A 1 211 ? 0.764 14.841 -14.802 1.00 93.25 211 ARG A N 1
ATOM 1647 C CA . ARG A 1 211 ? -0.281 15.479 -13.972 1.00 93.25 211 ARG A CA 1
ATOM 1648 C C . ARG A 1 211 ? -1.273 14.462 -13.393 1.00 93.25 211 ARG A C 1
ATOM 1650 O O . ARG A 1 211 ? -1.667 14.590 -12.240 1.00 93.25 211 ARG A O 1
ATOM 1657 N N . GLN A 1 212 ? -1.650 13.448 -14.174 1.00 93.19 212 GLN A N 1
ATOM 1658 C CA . GLN A 1 212 ? -2.561 12.384 -13.738 1.00 93.19 212 GLN A CA 1
ATOM 1659 C C . GLN A 1 212 ? -1.874 11.467 -12.717 1.00 93.19 212 GLN A C 1
ATOM 1661 O O . GLN A 1 212 ? -2.457 11.164 -11.680 1.00 93.19 212 GLN A O 1
ATOM 1666 N N . LEU A 1 213 ? -0.607 11.108 -12.951 1.00 91.69 213 LEU A N 1
ATOM 1667 C CA . LEU A 1 213 ? 0.194 10.349 -11.984 1.00 91.69 213 LEU A CA 1
ATOM 1668 C C . LEU A 1 213 ? 0.390 11.107 -10.664 1.00 91.69 213 LEU A C 1
ATOM 1670 O O . LEU A 1 213 ? 0.280 10.516 -9.595 1.00 91.69 213 LEU A O 1
ATOM 1674 N N . GLU A 1 214 ? 0.63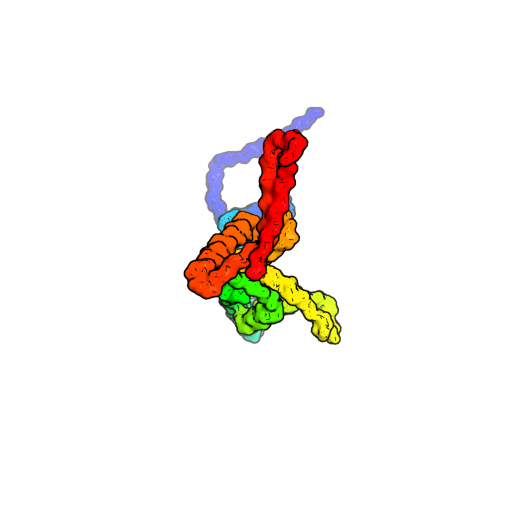2 12.418 -10.705 1.00 92.56 214 GLU A N 1
ATOM 1675 C CA . GLU A 1 214 ? 0.736 13.234 -9.489 1.00 92.56 214 GLU A CA 1
ATOM 1676 C C . GLU A 1 214 ? -0.596 13.313 -8.724 1.00 92.56 214 GLU A C 1
ATOM 1678 O O . GLU A 1 214 ? -0.588 13.293 -7.491 1.00 92.56 214 GLU A O 1
ATOM 1683 N N . ALA A 1 215 ? -1.736 13.345 -9.422 1.00 92.44 215 ALA A N 1
ATOM 1684 C CA . ALA A 1 215 ? -3.053 13.283 -8.789 1.00 92.44 215 ALA A CA 1
ATOM 1685 C C . ALA A 1 215 ? -3.281 11.932 -8.084 1.00 92.44 215 ALA A C 1
ATOM 1687 O O . ALA A 1 215 ? -3.616 11.903 -6.900 1.00 92.44 215 ALA A O 1
ATOM 1688 N N . LEU A 1 216 ? -3.010 10.816 -8.767 1.00 90.00 216 LEU A N 1
ATOM 1689 C CA . LEU A 1 216 ? -3.122 9.465 -8.198 1.00 90.00 216 LEU A CA 1
ATOM 1690 C C . LEU A 1 216 ? -2.137 9.234 -7.042 1.00 90.00 216 LEU A C 1
ATOM 1692 O O . LEU A 1 216 ? -2.466 8.569 -6.058 1.00 90.00 216 LEU A O 1
ATOM 1696 N N . TYR A 1 217 ? -0.951 9.840 -7.114 1.00 88.81 217 TYR A N 1
ATOM 1697 C CA . TYR A 1 217 ? 0.022 9.828 -6.026 1.00 88.81 217 TYR A CA 1
ATOM 1698 C C . TYR A 1 217 ? -0.516 10.502 -4.764 1.00 88.81 217 TYR A C 1
ATOM 1700 O O . TYR A 1 217 ? -0.330 9.963 -3.669 1.00 88.81 217 TYR A O 1
ATOM 1708 N N . ARG A 1 218 ? -1.197 11.647 -4.905 1.00 86.94 218 ARG A N 1
ATOM 1709 C CA . ARG A 1 218 ? -1.832 12.355 -3.779 1.00 86.94 218 ARG A CA 1
ATOM 1710 C C . ARG A 1 218 ? -2.994 11.566 -3.174 1.00 86.94 218 ARG A C 1
ATOM 1712 O O . ARG A 1 218 ? -3.218 11.677 -1.976 1.00 86.94 218 ARG A O 1
ATOM 1719 N N . LEU A 1 219 ? -3.675 10.744 -3.973 1.00 84.62 219 LEU A N 1
ATOM 1720 C CA . LEU A 1 219 ? -4.734 9.834 -3.517 1.00 84.62 219 LEU A CA 1
ATOM 1721 C C . LEU A 1 219 ? -4.209 8.545 -2.865 1.00 84.62 219 LEU A C 1
ATOM 1723 O O . LEU A 1 219 ? -4.996 7.733 -2.396 1.00 84.62 219 LEU A O 1
ATOM 1727 N N . GLY A 1 220 ? -2.892 8.325 -2.830 1.00 83.81 220 GLY A N 1
ATOM 1728 C CA . GLY A 1 220 ? -2.315 7.124 -2.226 1.00 83.81 220 GLY A CA 1
ATOM 1729 C C . GLY A 1 220 ? -2.198 5.919 -3.170 1.00 83.81 220 GLY A C 1
ATOM 1730 O O . GLY A 1 220 ? -1.587 4.922 -2.787 1.00 83.81 220 GLY A O 1
ATOM 1731 N N . LEU A 1 221 ? -2.685 6.023 -4.409 1.00 85.44 221 LEU A N 1
ATOM 1732 C CA . LEU A 1 221 ? -2.843 4.894 -5.336 1.00 85.44 221 LEU A CA 1
ATOM 1733 C C . LEU A 1 221 ? -1.546 4.474 -6.040 1.00 85.44 221 LEU A C 1
ATOM 1735 O O . LEU A 1 221 ? -1.350 3.296 -6.325 1.00 85.44 221 LEU A O 1
ATOM 1739 N N . CYS A 1 222 ? -0.642 5.416 -6.309 1.00 88.06 222 CYS A N 1
ATOM 1740 C CA . CYS A 1 222 ? 0.635 5.127 -6.965 1.00 88.06 222 CYS A CA 1
ATOM 1741 C C . CYS A 1 222 ? 1.794 5.935 -6.374 1.00 88.06 222 CYS A C 1
ATOM 1743 O O . CYS A 1 222 ? 1.589 6.900 -5.635 1.00 88.06 222 CYS A O 1
ATOM 1745 N N . SER A 1 223 ? 3.024 5.549 -6.698 1.00 87.94 223 SER A N 1
ATOM 1746 C CA . SER A 1 223 ? 4.236 6.286 -6.328 1.00 87.94 223 SER A CA 1
ATOM 1747 C C . SER A 1 223 ? 4.378 7.589 -7.121 1.00 87.94 223 SER A C 1
ATOM 1749 O O . SER A 1 223 ? 3.706 7.801 -8.131 1.00 87.94 223 SER A O 1
ATOM 1751 N N . SER A 1 224 ? 5.241 8.494 -6.647 1.00 89.75 224 SER A N 1
ATOM 1752 C CA . SER A 1 224 ? 5.465 9.776 -7.325 1.00 89.75 224 SER A CA 1
ATOM 1753 C C . SER A 1 224 ? 6.059 9.559 -8.720 1.00 89.75 224 SER A C 1
ATOM 1755 O O . SER A 1 224 ? 6.817 8.608 -8.926 1.00 89.75 224 SER A O 1
ATOM 1757 N N . TYR A 1 225 ? 5.785 10.471 -9.657 1.00 91.69 225 TYR A N 1
ATOM 1758 C CA . TYR A 1 225 ? 6.341 10.396 -11.014 1.00 91.69 225 TYR A CA 1
ATOM 1759 C C . TYR A 1 225 ? 7.873 10.262 -11.012 1.00 91.69 225 TYR A C 1
ATOM 1761 O O . TYR A 1 225 ? 8.428 9.443 -11.736 1.00 91.69 225 TYR A O 1
ATOM 1769 N N . GLN A 1 226 ? 8.564 11.008 -10.143 1.00 90.56 226 GLN A N 1
ATOM 1770 C CA . GLN A 1 226 ? 10.020 10.917 -10.006 1.00 90.56 226 GLN A CA 1
ATOM 1771 C C . GLN A 1 226 ? 10.474 9.539 -9.512 1.00 90.56 226 GLN A C 1
ATOM 1773 O O . GLN A 1 226 ? 11.471 9.011 -9.999 1.00 90.56 226 GLN A O 1
ATOM 1778 N N . THR A 1 227 ? 9.757 8.951 -8.552 1.00 88.56 227 THR A N 1
ATOM 1779 C CA . THR A 1 227 ? 10.051 7.603 -8.045 1.00 88.56 227 THR A CA 1
ATOM 1780 C C . THR A 1 227 ? 9.879 6.560 -9.146 1.00 88.56 227 THR A C 1
ATOM 1782 O O . THR A 1 227 ? 10.748 5.707 -9.310 1.00 88.56 227 THR A O 1
ATOM 1785 N N . VAL A 1 228 ? 8.799 6.662 -9.925 1.00 89.38 228 VAL A N 1
ATOM 1786 C CA . VAL A 1 228 ? 8.533 5.774 -11.063 1.00 89.38 228 VAL A CA 1
ATOM 1787 C C . VAL A 1 228 ? 9.634 5.900 -12.113 1.00 89.38 228 VAL A C 1
ATOM 1789 O O . VAL A 1 228 ? 10.212 4.892 -12.500 1.00 89.38 228 VAL A O 1
ATOM 1792 N N . LEU A 1 229 ? 10.002 7.122 -12.508 1.00 90.06 229 LEU A N 1
ATOM 1793 C CA . LEU A 1 229 ? 11.044 7.350 -13.512 1.00 90.06 229 LEU A CA 1
ATOM 1794 C C . LEU A 1 229 ? 12.408 6.794 -13.070 1.00 90.06 229 LEU A C 1
ATOM 1796 O O . LEU A 1 229 ? 13.124 6.197 -13.869 1.00 90.06 229 LEU A O 1
ATOM 1800 N N . ARG A 1 230 ? 12.756 6.937 -11.783 1.00 89.38 230 ARG A N 1
ATOM 1801 C CA . ARG A 1 230 ? 13.971 6.329 -11.213 1.00 89.38 230 ARG A CA 1
ATOM 1802 C C . ARG A 1 230 ? 13.921 4.804 -11.257 1.00 89.38 230 ARG A C 1
ATOM 1804 O O . ARG A 1 230 ? 14.944 4.192 -11.542 1.00 89.38 230 ARG A O 1
ATOM 1811 N N . ALA A 1 231 ? 12.772 4.200 -10.961 1.00 85.88 231 ALA A N 1
ATOM 1812 C CA . ALA A 1 231 ? 12.612 2.750 -11.015 1.00 85.88 231 ALA A CA 1
ATOM 1813 C C . ALA A 1 231 ? 12.720 2.224 -12.454 1.00 85.88 231 ALA A C 1
ATOM 1815 O O . ALA A 1 231 ? 13.476 1.289 -12.691 1.00 85.88 231 ALA A O 1
ATOM 1816 N N . VAL A 1 232 ? 12.065 2.886 -13.413 1.00 86.75 232 VAL A N 1
ATOM 1817 C CA . VAL A 1 232 ? 12.164 2.560 -14.846 1.00 86.75 232 VAL A CA 1
ATOM 1818 C C . VAL A 1 232 ? 13.604 2.691 -15.341 1.00 86.75 232 VAL A C 1
ATOM 1820 O O . VAL A 1 232 ? 14.107 1.782 -15.992 1.00 86.75 232 VAL A O 1
ATOM 1823 N N . LYS A 1 233 ? 14.303 3.779 -14.986 1.00 87.81 233 LYS A N 1
ATOM 1824 C CA . LYS A 1 233 ? 15.713 3.958 -15.355 1.00 87.81 233 LYS A CA 1
ATOM 1825 C C . LYS A 1 233 ? 16.592 2.839 -14.791 1.00 87.81 233 LYS A C 1
ATOM 1827 O O . LYS A 1 233 ? 17.346 2.241 -15.539 1.00 87.81 233 LYS A O 1
ATOM 1832 N N . ARG A 1 234 ? 16.449 2.511 -13.502 1.00 85.81 234 ARG A N 1
ATOM 1833 C CA . ARG A 1 234 ? 17.196 1.404 -12.879 1.00 85.81 234 ARG A CA 1
ATOM 1834 C C . ARG A 1 234 ? 16.938 0.069 -13.571 1.00 85.81 234 ARG A C 1
ATOM 1836 O O . ARG A 1 234 ? 17.875 -0.695 -13.755 1.00 85.81 234 ARG A O 1
ATOM 1843 N N . GLN A 1 235 ? 15.691 -0.202 -13.950 1.00 82.00 235 GLN A N 1
ATOM 1844 C CA . GLN A 1 235 ? 15.334 -1.422 -14.672 1.00 82.00 235 GLN A CA 1
ATOM 1845 C C . GLN A 1 235 ? 15.958 -1.447 -16.074 1.00 82.00 235 GLN A C 1
ATOM 1847 O O . GLN A 1 235 ? 16.462 -2.482 -16.494 1.00 82.00 235 GLN A O 1
ATOM 1852 N N . SER A 1 236 ? 15.985 -0.306 -16.767 1.00 84.31 236 SER A N 1
ATOM 1853 C CA . SER A 1 236 ? 16.671 -0.163 -18.054 1.00 84.31 236 SER A CA 1
ATOM 1854 C C . SER A 1 236 ? 18.179 -0.376 -17.920 1.00 84.31 236 SER A C 1
ATOM 1856 O O . SER A 1 236 ? 18.753 -1.124 -18.701 1.00 84.31 236 SER A O 1
ATOM 1858 N N . ASP A 1 237 ? 18.819 0.242 -16.925 1.00 86.12 237 ASP A N 1
ATOM 1859 C CA . ASP A 1 237 ? 20.260 0.107 -16.682 1.00 86.12 237 ASP A CA 1
ATOM 1860 C C . ASP A 1 237 ? 20.619 -1.357 -16.346 1.00 86.12 237 ASP A C 1
ATOM 1862 O O . ASP A 1 237 ? 21.597 -1.897 -16.863 1.00 86.12 237 ASP A O 1
ATOM 1866 N N . ALA A 1 238 ? 19.788 -2.032 -15.541 1.00 83.06 238 ALA A N 1
ATOM 1867 C CA . ALA A 1 238 ? 19.938 -3.454 -15.228 1.00 83.06 238 ALA A CA 1
ATOM 1868 C C . ALA A 1 238 ? 19.764 -4.347 -16.468 1.00 83.06 238 ALA A C 1
ATOM 1870 O O . ALA A 1 238 ? 20.572 -5.246 -16.689 1.00 83.06 238 ALA A O 1
ATOM 1871 N N . ALA A 1 239 ? 18.761 -4.070 -17.307 1.00 82.56 239 ALA A N 1
ATOM 1872 C CA . ALA A 1 239 ? 18.534 -4.803 -18.550 1.00 82.56 239 ALA A CA 1
ATOM 1873 C C . ALA A 1 239 ? 19.686 -4.612 -19.549 1.00 82.56 239 ALA A C 1
ATOM 1875 O O . ALA A 1 239 ? 20.088 -5.567 -20.203 1.00 82.56 239 ALA A O 1
ATOM 1876 N N . VAL A 1 240 ? 20.271 -3.412 -19.636 1.00 83.94 240 VAL A N 1
ATOM 1877 C CA . VAL A 1 240 ? 21.481 -3.169 -20.442 1.00 83.94 240 VAL A CA 1
ATOM 1878 C C . VAL A 1 240 ? 22.657 -3.994 -19.912 1.00 83.94 240 VAL A C 1
ATOM 1880 O O . VAL A 1 240 ? 23.368 -4.617 -20.699 1.00 83.94 240 VAL A O 1
ATOM 1883 N N . GLY A 1 241 ? 22.840 -4.068 -18.591 1.00 83.50 241 GLY A N 1
ATOM 1884 C CA . GLY A 1 241 ? 23.827 -4.957 -17.965 1.00 83.50 241 GLY A CA 1
ATOM 1885 C C . GLY A 1 241 ? 23.601 -6.436 -18.309 1.00 83.50 241 GLY A C 1
ATOM 1886 O O . GLY A 1 241 ? 24.537 -7.167 -18.628 1.00 83.50 241 GLY A O 1
ATOM 1887 N N . GLU A 1 242 ? 22.349 -6.884 -18.317 1.00 83.19 242 GLU A N 1
ATOM 1888 C CA . GLU A 1 242 ? 22.005 -8.260 -18.680 1.00 83.19 242 GLU A CA 1
ATOM 1889 C C . GLU A 1 242 ? 22.223 -8.542 -20.178 1.00 83.19 242 GLU A C 1
ATOM 1891 O O . GLU A 1 242 ? 22.793 -9.566 -20.546 1.00 83.19 242 GLU A O 1
ATOM 1896 N N . VAL A 1 243 ? 21.829 -7.625 -21.062 1.00 82.69 243 VAL A N 1
ATOM 1897 C CA . VAL A 1 243 ? 22.035 -7.767 -22.512 1.00 82.69 243 VAL A CA 1
ATOM 1898 C C . VAL A 1 243 ? 23.520 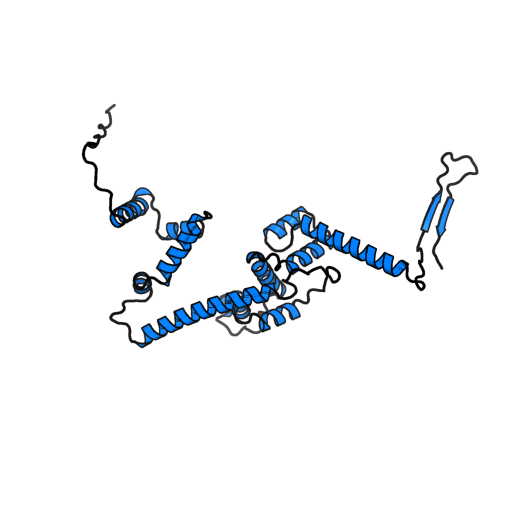-7.743 -22.855 1.00 82.69 243 VAL A C 1
ATOM 1900 O O . VAL A 1 243 ? 23.968 -8.561 -23.651 1.00 82.69 243 VAL A O 1
ATOM 1903 N N . THR A 1 244 ? 24.297 -6.852 -22.238 1.00 82.38 244 THR A N 1
ATOM 1904 C CA . THR A 1 244 ? 25.750 -6.805 -22.444 1.00 82.38 244 THR A CA 1
ATOM 1905 C C . THR A 1 244 ? 26.403 -8.102 -21.985 1.00 82.38 244 THR A C 1
ATOM 1907 O O . THR A 1 244 ? 27.099 -8.723 -22.778 1.00 82.38 244 THR A O 1
ATOM 1910 N N . THR A 1 245 ? 26.133 -8.576 -20.764 1.00 83.31 245 THR A N 1
ATOM 1911 C CA . THR A 1 245 ? 26.679 -9.858 -20.268 1.00 83.31 245 THR A CA 1
ATOM 1912 C C . THR A 1 245 ? 26.291 -11.050 -21.141 1.00 83.31 245 THR A C 1
ATOM 1914 O O . THR A 1 245 ? 27.137 -11.907 -21.394 1.00 83.31 245 THR A O 1
ATOM 1917 N N . ARG A 1 246 ? 25.056 -11.089 -21.659 1.00 81.62 246 ARG A N 1
ATOM 1918 C CA . ARG A 1 246 ? 24.642 -12.085 -22.657 1.00 81.6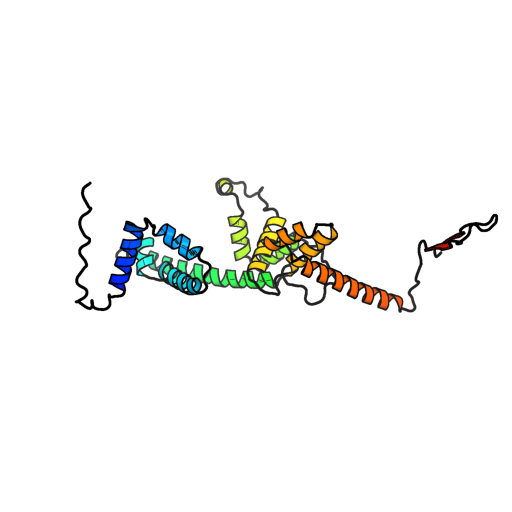2 246 ARG A CA 1
ATOM 1919 C C . ARG A 1 246 ? 25.420 -11.926 -23.966 1.00 81.62 246 ARG A C 1
ATOM 1921 O O . ARG A 1 246 ? 25.914 -12.918 -24.478 1.00 81.62 246 ARG A O 1
ATOM 1928 N N . GLY A 1 247 ? 25.607 -10.706 -24.464 1.00 80.56 247 GLY A N 1
ATOM 1929 C CA . GLY A 1 247 ? 26.349 -10.408 -25.696 1.00 80.56 247 GLY A CA 1
ATOM 1930 C C . GLY A 1 247 ? 27.821 -10.837 -25.693 1.00 80.56 247 GLY A C 1
ATOM 1931 O O . GLY A 1 247 ? 28.366 -11.129 -26.750 1.00 80.56 247 GLY A O 1
ATOM 1932 N N . TRP A 1 248 ? 28.456 -10.929 -24.521 1.00 81.06 248 TRP A N 1
ATOM 1933 C CA . TRP A 1 248 ? 29.827 -11.444 -24.375 1.00 81.06 248 TRP A CA 1
ATOM 1934 C C . TRP A 1 248 ? 29.917 -12.979 -24.366 1.00 81.06 248 TRP A C 1
ATOM 1936 O O . TRP A 1 248 ? 31.018 -13.526 -24.281 1.00 81.06 248 TRP A O 1
ATOM 1946 N N . GLN A 1 249 ? 28.791 -13.695 -24.423 1.00 83.62 249 GLN A N 1
ATOM 1947 C CA . GLN A 1 249 ? 28.808 -15.154 -24.469 1.00 83.62 249 GLN A CA 1
ATOM 1948 C C . GLN A 1 249 ? 29.295 -15.632 -25.847 1.00 83.62 249 GLN A C 1
ATOM 1950 O O . GLN A 1 249 ? 28.789 -15.169 -26.868 1.00 83.62 249 GLN A O 1
ATOM 1955 N N . PRO A 1 250 ? 30.216 -16.612 -25.907 1.00 77.06 250 PRO A N 1
ATOM 1956 C CA . PRO A 1 250 ? 30.793 -17.096 -27.167 1.00 77.06 250 PRO A CA 1
ATOM 1957 C C . PRO A 1 250 ? 29.776 -17.774 -28.101 1.00 77.06 250 PRO A C 1
ATOM 1959 O O . PRO A 1 250 ? 30.093 -18.069 -29.247 1.00 77.06 250 PRO A O 1
ATOM 1962 N N . THR A 1 251 ? 28.560 -18.032 -27.619 1.00 82.12 251 THR A N 1
ATOM 1963 C CA . THR A 1 251 ? 27.447 -18.618 -28.375 1.00 82.12 251 THR A CA 1
ATOM 1964 C C . THR A 1 251 ? 26.449 -17.582 -28.895 1.00 82.12 251 THR A C 1
ATOM 1966 O O . THR A 1 251 ? 25.449 -17.972 -29.496 1.00 82.12 251 THR A O 1
ATOM 1969 N N . VAL A 1 252 ? 26.649 -16.284 -28.636 1.00 76.19 252 VAL A N 1
ATOM 1970 C CA . VAL A 1 252 ? 25.724 -15.245 -29.105 1.00 76.19 252 VAL A CA 1
ATOM 1971 C C . VAL A 1 252 ? 26.037 -14.844 -30.539 1.00 76.19 252 VAL A C 1
ATOM 1973 O O . VAL A 1 252 ? 27.153 -14.461 -30.876 1.00 76.19 252 VAL A O 1
ATOM 1976 N N . ILE A 1 253 ? 25.000 -14.903 -31.371 1.00 73.88 253 ILE A N 1
ATOM 1977 C CA . ILE A 1 253 ? 24.989 -14.360 -32.724 1.00 73.88 253 ILE A CA 1
ATOM 1978 C C . ILE A 1 253 ? 24.207 -13.049 -32.661 1.00 73.88 253 ILE A C 1
ATOM 1980 O O . ILE A 1 253 ? 23.013 -13.044 -32.359 1.00 73.88 253 ILE A O 1
ATOM 1984 N N . THR A 1 254 ? 24.883 -11.933 -32.920 1.00 69.12 254 THR A N 1
ATOM 1985 C CA . THR A 1 254 ? 24.230 -10.628 -33.057 1.00 69.12 254 THR A CA 1
ATOM 1986 C C . THR A 1 254 ? 23.710 -10.504 -34.482 1.00 69.12 254 THR A C 1
ATOM 1988 O O . THR A 1 254 ? 24.490 -10.330 -35.415 1.00 69.12 254 THR A O 1
ATOM 1991 N N . ALA A 1 255 ? 22.395 -10.607 -34.646 1.00 70.06 255 ALA A N 1
ATOM 1992 C CA . ALA A 1 255 ? 21.723 -10.334 -35.907 1.00 70.06 255 ALA A CA 1
ATOM 1993 C C . ALA A 1 255 ? 21.277 -8.863 -35.934 1.00 70.06 255 ALA A C 1
ATOM 1995 O O . ALA A 1 255 ? 20.595 -8.396 -35.019 1.00 70.06 255 ALA A O 1
ATOM 1996 N N . TYR A 1 256 ? 21.680 -8.133 -36.970 1.00 65.56 256 TYR A N 1
ATOM 1997 C CA . TYR A 1 256 ? 21.129 -6.824 -37.302 1.00 65.56 256 TYR A CA 1
ATOM 1998 C C . TYR A 1 256 ? 19.950 -7.019 -38.254 1.00 65.56 256 TYR A C 1
ATOM 2000 O O . TYR A 1 256 ? 20.114 -7.544 -39.357 1.00 65.56 256 TYR A O 1
ATOM 2008 N N . ASP A 1 257 ? 18.766 -6.607 -37.824 1.00 65.56 257 ASP A N 1
ATOM 2009 C CA . ASP A 1 257 ? 17.575 -6.592 -38.667 1.00 65.56 257 ASP A CA 1
ATOM 2010 C C . ASP A 1 257 ? 17.344 -5.163 -39.179 1.00 65.56 257 ASP A C 1
ATOM 2012 O O . ASP A 1 257 ? 17.319 -4.225 -38.380 1.00 65.56 257 ASP A O 1
ATOM 2016 N N . ASN A 1 258 ? 17.208 -5.001 -40.499 1.00 64.50 258 ASN A N 1
ATOM 2017 C CA . ASN A 1 258 ? 16.917 -3.740 -41.197 1.00 64.50 258 ASN A CA 1
ATOM 2018 C C . ASN A 1 258 ? 17.880 -2.579 -40.872 1.00 64.50 258 ASN A C 1
ATOM 2020 O O . ASN A 1 258 ? 17.481 -1.530 -40.356 1.00 64.50 258 ASN A O 1
ATOM 2024 N N . PHE A 1 259 ? 19.167 -2.754 -41.178 1.00 70.50 259 PHE A N 1
ATOM 2025 C CA . PHE A 1 259 ? 20.126 -1.651 -41.167 1.00 70.50 259 PHE A CA 1
ATOM 2026 C C . PHE A 1 259 ? 19.958 -0.806 -42.434 1.00 70.50 259 PHE A C 1
ATOM 2028 O O . PHE A 1 259 ? 20.312 -1.249 -43.523 1.00 70.50 259 PHE A O 1
ATOM 2035 N N . GLU A 1 260 ? 19.426 0.406 -42.276 1.00 72.75 260 GLU A N 1
ATOM 2036 C CA . GLU A 1 260 ? 19.216 1.359 -43.369 1.00 72.75 260 GLU A CA 1
ATOM 2037 C C . GLU A 1 260 ? 20.328 2.416 -43.375 1.00 72.75 260 GLU A C 1
ATOM 2039 O O . GLU A 1 260 ? 20.362 3.312 -42.523 1.00 72.75 260 GLU A O 1
ATOM 2044 N N . GLN A 1 261 ? 21.245 2.323 -44.338 1.00 69.38 261 GLN A N 1
ATOM 2045 C CA . GLN A 1 261 ? 22.290 3.318 -44.568 1.00 69.38 261 GLN A CA 1
ATOM 2046 C C . GLN A 1 261 ? 21.877 4.255 -45.702 1.00 69.38 261 GLN A C 1
ATOM 2048 O O . GLN A 1 261 ? 21.632 3.826 -46.830 1.00 69.38 261 GLN A O 1
ATOM 2053 N N . ILE A 1 262 ? 21.836 5.553 -45.395 1.00 72.31 262 ILE A N 1
ATOM 2054 C CA . ILE A 1 262 ? 21.578 6.612 -46.371 1.00 72.31 262 ILE A CA 1
ATOM 2055 C C . ILE A 1 262 ? 22.849 7.437 -46.528 1.00 72.31 262 ILE A C 1
ATOM 2057 O O . ILE A 1 262 ? 23.252 8.147 -45.603 1.00 72.31 262 ILE A O 1
ATOM 2061 N N . GLU A 1 263 ? 23.469 7.368 -47.701 1.00 71.25 263 GLU A N 1
ATOM 2062 C CA . GLU A 1 263 ? 24.573 8.257 -48.052 1.00 71.25 263 GLU A CA 1
ATOM 2063 C C . GLU A 1 263 ? 24.036 9.446 -48.843 1.00 71.25 263 GLU A C 1
ATOM 2065 O O . GLU A 1 263 ? 23.601 9.328 -49.990 1.00 71.25 263 GLU A O 1
ATOM 2070 N N . HIS A 1 264 ? 24.058 10.614 -48.201 1.00 55.50 264 HIS A N 1
ATOM 2071 C CA . HIS A 1 264 ? 23.708 11.871 -48.842 1.00 55.50 264 HIS A CA 1
ATOM 2072 C C . HIS A 1 264 ? 24.936 12.496 -49.496 1.00 55.50 264 HIS A C 1
ATOM 2074 O O . HIS A 1 264 ? 25.890 12.880 -48.812 1.00 55.50 264 HIS A O 1
ATOM 2080 N N . VAL A 1 265 ? 24.882 12.673 -50.814 1.00 64.19 265 VAL A N 1
ATOM 2081 C CA . VAL A 1 265 ? 25.870 13.479 -51.535 1.00 64.19 265 VAL A CA 1
ATOM 2082 C C . VAL A 1 265 ? 25.429 14.942 -51.469 1.00 64.19 265 VAL A C 1
ATOM 2084 O O . VAL A 1 265 ? 24.291 15.284 -51.781 1.00 64.19 265 VAL A O 1
ATOM 2087 N N . LYS A 1 266 ? 26.326 15.818 -51.001 1.00 56.31 266 LYS A N 1
ATOM 2088 C CA . LYS A 1 266 ? 26.024 17.227 -50.680 1.00 56.31 266 LYS A CA 1
ATOM 2089 C C . LYS A 1 266 ? 25.733 18.094 -51.917 1.00 56.31 266 LYS A C 1
ATOM 2091 O O . LYS A 1 266 ? 25.079 19.123 -51.788 1.00 56.31 266 LYS A O 1
ATOM 2096 N N . GLU A 1 267 ? 26.194 17.673 -53.093 1.00 56.00 267 GLU A N 1
ATOM 2097 C CA . GLU A 1 267 ? 25.944 18.316 -54.386 1.00 56.00 267 GLU A CA 1
ATOM 2098 C C . GLU A 1 267 ? 25.465 17.260 -55.389 1.00 56.00 267 GLU A C 1
ATOM 2100 O O . GLU A 1 267 ? 26.225 16.384 -55.794 1.00 56.00 267 GLU A O 1
ATOM 2105 N N . GLN A 1 268 ? 24.192 17.333 -55.785 1.00 52.22 268 GLN A N 1
ATOM 2106 C CA . GLN A 1 268 ? 23.648 16.502 -56.859 1.00 52.22 268 GLN A CA 1
ATOM 2107 C C . GLN A 1 268 ? 24.135 17.044 -58.206 1.00 52.22 268 GLN A C 1
ATOM 2109 O O . GLN A 1 268 ? 23.573 17.993 -58.753 1.00 52.22 268 GLN A O 1
ATOM 2114 N N . GLN A 1 269 ? 25.200 16.448 -58.737 1.00 57.09 269 GLN A N 1
ATOM 2115 C CA . GLN A 1 269 ? 25.544 16.554 -60.154 1.00 57.09 269 GLN A CA 1
ATOM 2116 C C . GLN A 1 269 ? 24.921 15.379 -60.916 1.00 57.09 269 GLN A C 1
ATOM 2118 O O . GLN A 1 269 ? 24.676 14.317 -60.345 1.00 57.09 269 GLN A O 1
ATOM 2123 N N . VAL A 1 270 ? 24.658 15.565 -62.212 1.00 51.25 270 VAL A N 1
ATOM 2124 C CA . VAL A 1 270 ? 24.127 14.511 -63.092 1.00 51.25 270 VAL A CA 1
ATOM 2125 C C . VAL A 1 270 ? 25.089 13.313 -63.060 1.00 51.25 270 VAL A C 1
ATOM 2127 O O . VAL A 1 270 ? 26.185 13.391 -63.608 1.00 51.25 270 VAL A O 1
ATOM 2130 N N . GLY A 1 271 ? 24.690 12.231 -62.379 1.00 58.81 271 GLY A N 1
ATOM 2131 C CA . GLY A 1 271 ? 25.496 11.019 -62.173 1.00 58.81 271 GLY A CA 1
ATOM 2132 C C . GLY A 1 271 ? 25.944 10.737 -60.729 1.00 58.81 271 GLY A C 1
ATOM 2133 O O . GLY A 1 271 ? 26.681 9.776 -60.524 1.00 58.81 271 GLY A O 1
ATOM 2134 N N . HIS A 1 272 ? 25.551 11.542 -59.734 1.00 55.22 272 HIS A N 1
ATOM 2135 C CA . HIS A 1 272 ? 25.758 11.259 -58.303 1.00 55.22 272 HIS A CA 1
ATOM 2136 C C . HIS A 1 272 ? 24.415 11.271 -57.564 1.00 55.22 272 HIS A C 1
ATOM 2138 O O . HIS A 1 272 ? 23.959 12.310 -57.082 1.00 55.22 272 HIS A O 1
ATOM 2144 N N . ASP A 1 273 ? 23.785 10.101 -57.487 1.00 60.50 273 ASP A N 1
ATOM 2145 C CA . ASP A 1 273 ? 22.526 9.906 -56.772 1.00 60.50 273 ASP A CA 1
ATOM 2146 C C . ASP A 1 273 ? 22.771 9.513 -55.310 1.00 60.50 273 ASP A C 1
ATOM 2148 O O . ASP A 1 273 ? 23.795 8.922 -54.963 1.00 60.50 273 ASP A O 1
ATOM 2152 N N . ASN A 1 274 ? 21.808 9.826 -54.440 1.00 60.72 274 ASN A N 1
ATOM 2153 C CA . ASN A 1 274 ? 21.818 9.328 -53.066 1.00 60.72 274 ASN A CA 1
ATOM 2154 C C . ASN A 1 274 ? 21.700 7.802 -53.096 1.00 60.72 274 ASN A C 1
ATOM 2156 O O . ASN A 1 274 ? 20.784 7.268 -53.727 1.00 60.72 274 ASN A O 1
ATOM 2160 N N . SER A 1 275 ? 22.597 7.108 -52.397 1.00 65.69 275 SER A N 1
ATOM 2161 C CA . SER A 1 275 ? 22.530 5.655 -52.283 1.00 65.69 275 SER A CA 1
ATOM 2162 C C . SER A 1 275 ? 21.797 5.267 -50.997 1.00 65.69 275 SER A C 1
ATOM 2164 O O . SER A 1 275 ? 22.002 5.854 -49.930 1.00 65.69 275 SER A O 1
ATOM 2166 N N . PHE A 1 276 ? 20.885 4.307 -51.129 1.00 65.62 276 PHE A N 1
ATOM 2167 C CA . PHE A 1 276 ? 20.137 3.715 -50.029 1.00 65.62 276 PHE A CA 1
ATOM 2168 C C . PHE A 1 276 ? 20.490 2.234 -49.980 1.00 65.62 276 PHE A C 1
ATOM 2170 O O . PHE A 1 276 ? 20.246 1.510 -50.949 1.00 65.62 276 PHE A O 1
ATOM 2177 N N . GLN A 1 277 ? 21.103 1.797 -48.885 1.00 66.50 277 GLN A N 1
ATOM 2178 C CA . GLN A 1 277 ? 21.470 0.401 -48.680 1.00 66.50 277 GLN A CA 1
ATOM 2179 C C . GLN A 1 277 ? 20.719 -0.133 -47.468 1.00 66.50 277 GLN A C 1
ATOM 2181 O O . GLN A 1 277 ? 20.946 0.319 -46.349 1.00 66.50 277 GLN A O 1
ATOM 2186 N N . SER A 1 278 ? 19.847 -1.105 -47.723 1.00 68.75 278 SER A N 1
ATOM 2187 C CA . SER A 1 278 ? 19.163 -1.875 -46.691 1.00 68.75 278 SER A CA 1
ATOM 2188 C C . SER A 1 278 ? 19.880 -3.210 -46.540 1.00 68.75 278 SER A C 1
ATOM 2190 O O . SER A 1 278 ? 20.042 -3.946 -47.519 1.00 68.75 278 SER A O 1
ATOM 2192 N N . VAL A 1 279 ? 20.357 -3.507 -45.334 1.00 67.06 279 VAL A N 1
ATOM 2193 C CA . VAL A 1 279 ? 21.032 -4.768 -45.017 1.00 67.06 279 VAL A CA 1
ATOM 2194 C C . VAL A 1 279 ? 20.303 -5.452 -43.871 1.00 67.06 279 VAL A C 1
ATOM 2196 O O . VAL A 1 279 ? 20.165 -4.897 -42.781 1.00 67.06 279 VAL A O 1
ATOM 2199 N N . THR A 1 280 ? 19.904 -6.698 -44.101 1.00 64.44 280 THR A N 1
ATOM 2200 C CA . THR A 1 280 ? 19.385 -7.598 -43.069 1.00 64.44 280 THR A CA 1
ATOM 2201 C C . THR A 1 280 ? 20.345 -8.772 -42.944 1.00 64.44 280 THR A C 1
ATOM 2203 O O . THR A 1 280 ? 20.777 -9.338 -43.949 1.00 64.44 280 THR A O 1
ATOM 2206 N N . THR A 1 281 ? 20.727 -9.119 -41.715 1.00 64.06 281 THR A N 1
ATOM 2207 C CA . THR A 1 281 ? 21.504 -10.344 -41.467 1.00 64.06 281 THR A CA 1
ATOM 2208 C C . THR A 1 281 ? 20.652 -11.575 -41.783 1.00 64.06 281 THR A C 1
ATOM 2210 O O . THR A 1 281 ? 19.530 -11.690 -41.293 1.00 64.06 281 THR A O 1
ATOM 2213 N N . GLY A 1 282 ? 21.180 -12.466 -42.627 1.00 52.59 282 GLY A N 1
ATOM 2214 C CA . GLY A 1 282 ? 20.602 -13.769 -42.971 1.00 52.59 282 GLY A CA 1
ATOM 2215 C C . GLY A 1 282 ? 21.430 -14.917 -42.422 1.00 52.59 282 GLY A C 1
ATOM 2216 O O . GLY A 1 282 ? 22.655 -14.717 -42.249 1.00 52.59 282 GLY A O 1
#

Sequence (282 aa):
MSSPPAFDNPDTSVRQSARSNDEKLELAVKYMREDLYFSIGDFIRALSTSKCAASGKRRAAFSNAAYEDPAVLKIYMGDKELVDERQAHARSLLVRHLDAGRVNLRREVKKLCELPPFHAPQQDASALTRLNMGNVIQTAEDSCPLLMSILRTTMMPWHVNSASIEEQYSPQQGSLVTILAVMCRSMHLREASGFQLQMGIYLHSKGVKRRQLEALYRLGLCSSYQTVLRAVKRQSDAAVGEVTTRGWQPTVITAYDNFEQIEHVKEQQVGHDNSFQSVTTG